Protein 2RBG (pdb70)

Secondary structure (DSSP, 8-state):
--SEEEEEE--GGGHHHHHHHHHHHHHHHT-SEEEEEEE-SS-HHHHHHHTHHHHHHTTTSEEEEEEE-GGGHHHHHHHHTT----EEEEEE-GGGS---HHHHTS-HHHHTTEEEEESTT--/--SEEEEEE--GGGHHHHHHHHHHHHHHHT-SEEEEEEE-SS-HHHHHHHTHHHHHTTTTSEEEEEEE-GGGHHHHHHHGGG----EEEEEE-GGGS---HHHHTS-HHHHHTEEEEESTT--

Nearest PDB structures (foldseek):
  2rbg-assembly1_A  TM=1.008E+00  e=1.558E-24  Sulfurisphaera tokodaii
  5ahw-assembly2_D  TM=5.719E-01  e=1.632E-03  Mycolicibacterium smegmatis MC2 155
  6wbt-assembly1_C  TM=5.418E-01  e=1.459E-01  metagenomes
  3fst-assembly1_A  TM=4.344E-01  e=5.572E-02  Escherichia coli K-12
  8k5u-assembly2_B  TM=5.106E-01  e=1.284E-01  Ramlibacter sp.

Sequence (246 aa):
YKNILTLISVNNDNFENYFRKIFLDVRSSGSKKTTINVFTEIQYQELVTLIREALLENIDIGYELFLWKKNEVDIFLKNLEKSEVDGLLVYCDDENKVFSKIVDNLPTAIKRNLIKDFCRKLSYKNILTLISVNNDNFENYFRKIFLDVRSSGSKKTTINVFTEIQYQELVTLIREALLENIDIGYELFLWKKNEVDIFLKNLEKSEVDGLLVYCDDENKVFSKIVDNLPTAIKRNLIKDFCRKLS

Solvent-accessible surface area: 13314 Å² total

B-factor: mean 16.89, std 10.14, range [3.62, 68.77]

Organism: Sulfurisphaera tokodaii (strain DSM 16993 / JCM 10545 / NBRC 100140 / 7) (NCBI:txid273063)

Radius of gyration: 20.48 Å; Cα contacts (8 Å, |Δi|>4): 392; chains: 2; bounding box: 45×46×54 Å

Structure (mmCIF, N/CA/C/O backbone):
data_2RBG
#
_entry.id   2RBG
#
_cell.length_a   39.444
_cell.length_b   65.184
_cell.length_c   49.604
_cell.angle_alpha   90.00
_cell.angle_beta   98.19
_cell.angle_gamma   90.00
#
_symmetry.space_group_name_H-M   'P 1 21 1'
#
loop_
_entity.id
_entity.type
_entity.pdbx_description
1 polymer 'Putative uncharacterized protein ST0493'
2 non-polymer 'SULFATE ION'
3 water water
#
loop_
_atom_site.group_PDB
_atom_site.id
_atom_site.type_symbol
_atom_site.label_atom_id
_atom_site.label_alt_id
_atom_site.label_comp_id
_atom_site.label_asym_id
_atom_site.label_entity_id
_atom_site.label_seq_id
_atom_site.pdbx_PDB_ins_code
_atom_site.Cartn_x
_atom_site.Cartn_y
_atom_site.Cartn_z
_atom_site.occupancy
_atom_site.B_iso_or_equiv
_atom_site.auth_seq_id
_atom_site.auth_comp_id
_atom_site.auth_asym_id
_atom_site.auth_atom_id
_atom_site.pdbx_PDB_model_num
ATOM 1 N N . TYR A 1 3 ? 33.471 9.062 24.101 1.00 24.34 3 TYR A N 1
ATOM 2 C CA . TYR A 1 3 ? 32.068 8.798 23.671 1.00 22.76 3 TYR A CA 1
ATOM 3 C C . TYR A 1 3 ? 31.421 10.059 23.108 1.00 22.12 3 TYR A C 1
ATOM 4 O O . TYR A 1 3 ? 31.551 11.144 23.678 1.00 23.86 3 TYR A O 1
ATOM 13 N N . LYS A 1 4 ? 30.720 9.903 21.989 1.00 18.90 4 LYS A N 1
ATOM 14 C CA . LYS A 1 4 ? 30.060 11.019 21.317 1.00 18.65 4 LYS A CA 1
ATOM 15 C C . LYS A 1 4 ? 28.537 10.918 21.313 1.00 15.20 4 LYS A C 1
ATOM 16 O O . LYS A 1 4 ? 27.850 11.932 21.232 1.00 13.13 4 LYS A O 1
ATOM 22 N N . ASN A 1 5 ? 28.009 9.699 21.374 1.00 13.77 5 ASN A N 1
ATOM 23 C CA . ASN A 1 5 ? 26.560 9.508 21.373 1.00 13.94 5 ASN A CA 1
ATOM 24 C C . ASN A 1 5 ? 26.217 8.213 22.092 1.00 14.07 5 ASN A C 1
ATOM 25 O O . ASN A 1 5 ? 26.368 7.121 21.548 1.00 13.93 5 ASN A O 1
ATOM 30 N N . ILE A 1 6 ? 25.749 8.359 23.324 1.00 12.56 6 ILE A N 1
ATOM 31 C CA . ILE A 1 6 ? 25.398 7.232 24.174 1.00 10.81 6 ILE A CA 1
ATOM 32 C C . ILE A 1 6 ? 24.026 6.636 23.871 1.00 9.05 6 ILE A C 1
ATOM 33 O O . ILE A 1 6 ? 23.032 7.360 23.784 1.00 10.03 6 ILE A O 1
ATOM 38 N N . LEU A 1 7 ? 23.978 5.317 23.695 1.00 7.97 7 LEU A N 1
ATOM 39 C CA . LEU A 1 7 ? 22.708 4.638 23.468 1.00 7.84 7 LEU A CA 1
ATOM 40 C C . LEU A 1 7 ? 22.167 4.341 24.862 1.00 6.49 7 LEU A C 1
ATOM 41 O O . LEU A 1 7 ? 22.786 3.598 25.623 1.00 7.93 7 LEU A O 1
ATOM 46 N N . THR A 1 8 ? 21.029 4.936 25.201 1.00 5.70 8 THR A N 1
ATOM 47 C CA . THR A 1 8 ? 20.419 4.719 26.508 1.00 6.42 8 THR A CA 1
ATOM 48 C C . THR A 1 8 ? 19.137 3.917 26.352 1.00 6.87 8 THR A C 1
ATOM 49 O O . THR A 1 8 ? 18.243 4.298 25.595 1.00 7.76 8 THR A O 1
ATOM 53 N N . LEU A 1 9 ? 19.067 2.792 27.057 1.00 7.67 9 LEU A N 1
ATOM 54 C CA . LEU A 1 9 ? 17.898 1.930 27.012 1.00 8.24 9 LEU A CA 1
ATOM 55 C C . LEU A 1 9 ? 17.289 1.878 28.404 1.00 8.48 9 LEU A C 1
ATOM 56 O O . LEU A 1 9 ? 18.000 1.681 29.391 1.00 7.88 9 LEU A O 1
ATOM 61 N N . ILE A 1 10 ? 15.976 2.056 28.484 1.00 7.53 10 ILE A N 1
ATOM 62 C CA . ILE A 1 10 ? 15.301 2.010 29.771 1.00 7.34 10 ILE A CA 1
ATOM 63 C C . ILE A 1 10 ? 13.911 1.408 29.690 1.00 8.82 10 ILE A C 1
ATOM 64 O O . ILE A 1 10 ? 13.146 1.683 28.767 1.00 10.17 10 ILE A O 1
ATOM 69 N N . SER A 1 11 ? 13.605 0.560 30.664 1.00 8.33 11 SER A N 1
ATOM 70 C CA . SER A 1 11 ? 12.297 -0.060 30.761 1.00 10.47 11 SER A CA 1
ATOM 71 C C . SER A 1 11 ? 11.962 -0.145 32.245 1.00 9.11 11 SER A C 1
ATOM 72 O O . SER A 1 11 ? 12.520 -0.964 32.972 1.00 11.58 11 SER A O 1
ATOM 75 N N . VAL A 1 12 ? 11.067 0.730 32.687 1.00 11.21 12 VAL A N 1
ATOM 76 C CA . VAL A 1 12 ? 10.643 0.770 34.081 1.00 11.41 12 VAL A CA 1
ATOM 77 C C . VAL A 1 12 ? 9.161 1.098 34.156 1.00 15.63 12 VAL A C 1
ATOM 78 O O . VAL A 1 12 ? 8.563 1.528 33.170 1.00 16.75 12 VAL A O 1
ATOM 82 N N . ASN A 1 13 ? 8.575 0.887 35.330 1.00 17.25 13 ASN A N 1
ATOM 83 C CA . ASN A 1 13 ? 7.170 1.200 35.547 1.00 20.47 13 ASN A CA 1
ATOM 84 C C . ASN A 1 13 ? 7.075 2.724 35.563 1.00 19.38 13 ASN A C 1
ATOM 85 O O . ASN A 1 13 ? 8.061 3.404 35.845 1.00 18.17 13 ASN A O 1
ATOM 90 N N . ASN A 1 14 ? 5.896 3.259 35.266 1.00 18.03 14 ASN A N 1
ATOM 91 C CA . ASN A 1 14 ? 5.707 4.707 35.224 1.00 19.51 14 ASN A CA 1
ATOM 92 C C . ASN A 1 14 ? 6.148 5.468 36.472 1.00 20.09 14 ASN A C 1
ATOM 93 O O . ASN A 1 14 ? 6.659 6.582 36.372 1.00 20.91 14 ASN A O 1
ATOM 98 N N . ASP A 1 15 ? 5.954 4.876 37.645 1.00 20.00 15 ASP A N 1
ATOM 99 C CA . ASP A 1 15 ? 6.319 5.543 38.890 1.00 23.11 15 ASP A CA 1
ATOM 100 C C . ASP A 1 15 ? 7.828 5.697 39.071 1.00 20.27 15 ASP A C 1
ATOM 101 O O . ASP A 1 15 ? 8.275 6.420 39.958 1.00 21.58 15 ASP A O 1
ATOM 106 N N . ASN A 1 16 ? 8.607 5.025 38.228 1.00 17.28 16 ASN A N 1
ATOM 107 C CA . ASN A 1 16 ? 10.063 5.089 38.322 1.00 16.22 16 ASN A CA 1
ATOM 108 C C . ASN A 1 16 ? 10.757 6.035 37.343 1.00 17.13 16 ASN A C 1
ATOM 109 O O . ASN A 1 16 ? 11.960 6.258 37.458 1.00 15.71 16 ASN A O 1
ATOM 114 N N . PHE A 1 17 ? 10.020 6.598 36.392 1.00 14.63 17 PHE A N 1
ATOM 115 C CA . PHE A 1 17 ? 10.641 7.486 35.409 1.00 14.77 17 PHE A CA 1
ATOM 116 C C . PHE A 1 17 ? 11.409 8.670 35.984 1.00 14.87 17 PHE A C 1
ATOM 117 O O . PHE A 1 17 ? 12.552 8.913 35.604 1.00 9.25 17 PHE A O 1
ATOM 125 N N . GLU A 1 18 ? 10.792 9.411 36.897 1.00 16.23 18 GLU A N 1
ATOM 126 C CA . GLU A 1 18 ? 11.464 10.565 37.475 1.00 16.73 18 GLU A CA 1
ATOM 127 C C . GLU A 1 18 ? 12.805 10.207 38.106 1.00 16.00 18 GLU A C 1
ATOM 128 O O . GLU A 1 18 ? 13.818 10.842 37.814 1.00 16.65 18 GLU A O 1
ATOM 134 N N . ASN A 1 19 ? 12.816 9.184 38.954 1.00 16.87 19 ASN A N 1
ATOM 135 C CA . ASN A 1 19 ? 14.049 8.770 39.618 1.00 15.97 19 ASN A CA 1
ATOM 136 C C . ASN A 1 19 ? 15.094 8.227 38.649 1.00 15.31 19 ASN A C 1
ATOM 137 O O . ASN A 1 19 ? 16.278 8.557 38.756 1.00 13.61 19 ASN A O 1
ATOM 142 N N . TYR A 1 20 ? 14.667 7.395 37.705 1.00 9.62 20 TYR A N 1
ATOM 143 C CA . TYR A 1 20 ? 15.612 6.830 36.750 1.00 8.42 20 TYR A CA 1
ATOM 144 C C . TYR A 1 20 ? 16.193 7.835 35.765 1.00 10.15 20 TYR A C 1
ATOM 145 O O . TYR A 1 20 ? 17.354 7.718 35.390 1.00 8.97 20 TYR A O 1
ATOM 154 N N . PHE A 1 21 ? 15.407 8.817 35.331 1.00 10.83 21 PHE A N 1
ATOM 155 C CA . PHE A 1 21 ? 15.961 9.786 34.396 1.00 10.37 21 PHE A CA 1
ATOM 156 C C . PHE A 1 21 ? 17.015 10.652 35.066 1.00 9.86 21 PHE A C 1
ATOM 157 O O . PHE A 1 21 ? 17.893 11.207 34.403 1.00 10.68 21 PHE A O 1
ATOM 165 N N . ARG A 1 22 ? 16.937 10.756 36.386 1.00 10.63 22 ARG A N 1
ATOM 166 C CA . ARG A 1 22 ? 17.930 11.519 37.121 1.00 12.46 22 ARG A CA 1
ATOM 167 C C . ARG A 1 22 ? 19.243 10.741 36.990 1.00 12.16 22 ARG A C 1
ATOM 168 O O . ARG A 1 22 ? 20.314 11.326 36.831 1.00 12.50 22 ARG A O 1
ATOM 176 N N . LYS A 1 23 ? 19.150 9.414 37.040 1.00 9.11 23 LYS A N 1
ATOM 177 C CA . LYS A 1 23 ? 20.330 8.562 36.910 1.00 8.13 23 LYS A CA 1
ATOM 178 C C . LYS A 1 23 ? 20.899 8.647 35.497 1.00 8.65 23 LYS A C 1
ATOM 179 O O . LYS A 1 23 ? 22.109 8.744 35.305 1.00 11.79 23 LYS A O 1
ATOM 185 N N . ILE A 1 24 ? 20.015 8.600 34.505 1.00 7.43 24 ILE A N 1
ATOM 186 C CA . ILE A 1 24 ? 20.443 8.660 33.116 1.00 6.12 24 ILE A CA 1
ATOM 187 C C . ILE A 1 24 ? 21.374 9.834 32.842 1.00 8.47 24 ILE A C 1
ATOM 188 O O . ILE A 1 24 ? 22.446 9.661 32.271 1.00 9.39 24 ILE A O 1
ATOM 193 N N . PHE A 1 25 ? 20.976 11.031 33.254 1.00 8.27 25 PHE A N 1
ATOM 194 C CA . PHE A 1 25 ? 21.814 12.192 32.991 1.00 10.11 25 PHE A CA 1
ATOM 195 C C . PHE A 1 25 ? 23.098 12.230 33.813 1.00 8.55 25 PHE A C 1
ATOM 196 O O . PHE A 1 25 ? 24.106 12.772 33.361 1.00 9.67 25 PHE A O 1
ATOM 204 N N . LEU A 1 26 ? 23.077 11.647 35.008 1.00 8.53 26 LEU A N 1
ATOM 205 C CA . LEU A 1 26 ? 24.284 11.592 35.825 1.00 10.27 26 LEU A CA 1
ATOM 206 C C . LEU A 1 26 ? 25.305 10.752 35.054 1.00 7.43 26 LEU A C 1
ATOM 207 O O . LEU A 1 26 ? 26.474 11.116 34.935 1.00 8.43 26 LEU A O 1
ATOM 212 N N . ASP A 1 27 ? 24.847 9.626 34.519 1.00 8.78 27 ASP A N 1
ATOM 213 C CA . ASP A 1 27 ? 25.724 8.732 33.779 1.00 6.87 27 ASP A CA 1
ATOM 214 C C . ASP A 1 27 ? 26.167 9.306 32.439 1.00 7.47 27 ASP A C 1
ATOM 215 O O . ASP A 1 27 ? 27.331 9.171 32.059 1.00 8.28 27 ASP A O 1
ATOM 220 N N . VAL A 1 28 ? 25.251 9.952 31.723 1.00 6.57 28 VAL A N 1
ATOM 221 C CA . VAL A 1 28 ? 25.619 10.536 30.437 1.00 8.12 28 VAL A CA 1
ATOM 222 C C . VAL A 1 28 ? 26.681 11.616 30.644 1.00 10.25 28 VAL A C 1
ATOM 223 O O . VAL A 1 28 ? 27.683 11.663 29.928 1.00 9.64 28 VAL A O 1
ATOM 227 N N . ARG A 1 29 ? 26.475 12.475 31.636 1.00 10.05 29 ARG A N 1
ATOM 228 C CA . ARG A 1 29 ? 27.444 13.536 31.898 1.00 11.15 29 ARG A CA 1
ATOM 229 C C . ARG A 1 29 ? 28.827 12.967 32.214 1.00 11.79 29 ARG A C 1
ATOM 230 O O . ARG A 1 29 ? 29.835 13.455 31.704 1.00 12.01 29 ARG A O 1
ATOM 238 N N . SER A 1 30 ? 28.875 11.926 33.040 1.00 10.27 30 SER A N 1
ATOM 239 C CA . SER A 1 30 ? 30.149 11.310 33.406 1.00 10.98 30 SER A CA 1
ATOM 240 C C . SER A 1 30 ? 30.842 10.609 32.239 1.00 13.07 30 SER A C 1
ATOM 241 O O . SER A 1 30 ? 32.064 10.454 32.245 1.00 12.79 30 SER A O 1
ATOM 244 N N . SER A 1 31 ? 30.067 10.189 31.243 1.00 12.07 31 SER A N 1
ATOM 245 C CA . SER A 1 31 ? 30.625 9.488 30.087 1.00 12.63 31 SER A CA 1
ATOM 246 C C . SER A 1 31 ? 31.478 10.385 29.197 1.00 14.41 31 SER A C 1
ATOM 247 O O . SER A 1 31 ? 32.286 9.894 28.411 1.00 16.95 31 SER A O 1
ATOM 250 N N . GLY A 1 32 ? 31.289 11.694 29.312 1.00 16.32 32 GLY A N 1
ATOM 251 C CA . GLY A 1 32 ? 32.051 12.623 28.496 1.00 17.33 32 GLY A CA 1
ATOM 252 C C . GLY A 1 32 ? 31.281 13.013 27.251 1.00 17.70 32 GLY A C 1
ATOM 253 O O . GLY A 1 32 ? 31.649 13.951 26.540 1.00 16.74 32 GLY A O 1
ATOM 254 N N . SER A 1 33 ? 30.205 12.284 26.981 1.00 14.11 33 SER A N 1
ATOM 255 C CA . SER A 1 33 ? 29.375 12.562 25.818 1.00 12.55 33 SER A CA 1
ATOM 256 C C . SER A 1 33 ? 28.436 13.717 26.128 1.00 16.51 33 SER A C 1
ATOM 257 O O . SER A 1 33 ? 28.044 13.919 27.281 1.00 17.01 33 SER A O 1
ATOM 260 N N . LYS A 1 34 ? 28.081 14.476 25.099 1.00 15.42 34 LYS A N 1
ATOM 261 C CA . LYS A 1 34 ? 27.176 15.601 25.267 1.00 17.53 34 LYS A CA 1
ATOM 262 C C . LYS A 1 34 ? 25.871 15.259 24.559 1.00 17.01 34 LYS A C 1
ATOM 263 O O . LYS A 1 34 ? 24.970 16.090 24.465 1.00 17.51 34 LYS A O 1
ATOM 269 N N . LYS A 1 35 ? 25.781 14.020 24.078 1.00 16.37 35 LYS A N 1
ATOM 270 C CA . LYS A 1 35 ? 24.604 13.544 23.358 1.00 13.55 35 LYS A CA 1
ATOM 271 C C . LYS A 1 35 ? 24.222 12.119 23.748 1.00 10.82 35 LYS A C 1
ATOM 272 O O . LYS A 1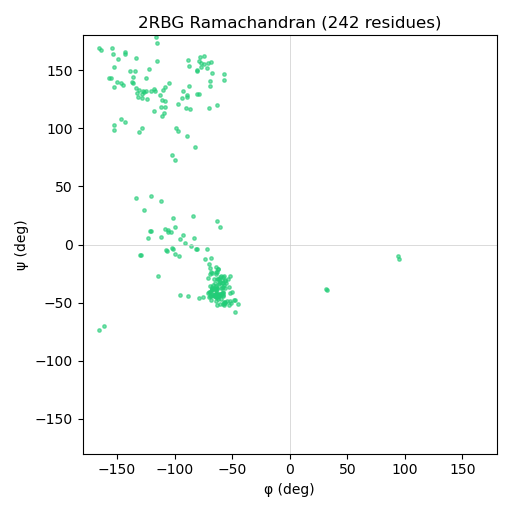 35 ? 25.074 11.303 24.092 1.00 12.00 35 LYS A O 1
ATOM 278 N N . THR A 1 36 ? 22.932 11.825 23.676 1.00 11.15 36 THR A N 1
ATOM 279 C CA . THR A 1 36 ? 22.449 10.487 23.972 1.00 9.64 36 THR A CA 1
ATOM 280 C C . THR A 1 36 ? 21.129 10.278 23.253 1.00 8.90 36 THR A C 1
ATOM 281 O O . THR A 1 36 ? 20.336 11.211 23.103 1.00 11.37 36 THR A O 1
ATOM 285 N N . THR A 1 37 ? 20.918 9.064 22.766 1.00 8.09 37 THR A N 1
ATOM 286 C CA . THR A 1 37 ? 19.669 8.733 22.098 1.00 8.90 37 THR A CA 1
ATOM 287 C C . THR A 1 37 ? 18.999 7.773 23.072 1.00 9.34 37 THR A C 1
ATOM 288 O O . THR A 1 37 ? 19.467 6.652 23.292 1.00 10.35 37 THR A O 1
ATOM 292 N N . ILE A 1 38 ? 17.924 8.254 23.685 1.00 8.42 38 ILE A N 1
ATOM 293 C CA . ILE A 1 38 ? 17.186 7.508 24.697 1.00 9.46 38 ILE A CA 1
ATOM 294 C C . ILE A 1 38 ? 16.015 6.715 24.137 1.00 10.38 38 ILE A C 1
ATOM 295 O O . ILE A 1 38 ? 15.143 7.264 23.462 1.00 11.66 38 ILE A O 1
ATOM 300 N N . ASN A 1 39 ? 15.999 5.422 24.441 1.00 6.80 39 ASN A N 1
ATOM 301 C CA . ASN A 1 39 ? 14.946 4.527 23.976 1.00 8.56 39 ASN A CA 1
ATOM 302 C C . ASN A 1 39 ? 14.206 3.962 25.172 1.00 8.17 39 ASN A C 1
ATOM 303 O O . ASN A 1 39 ? 14.772 3.221 25.977 1.00 12.28 39 ASN A O 1
ATOM 308 N N . VAL A 1 40 ? 12.932 4.318 25.272 1.00 9.81 40 VAL A N 1
ATOM 309 C CA . VAL A 1 40 ? 12.091 3.905 26.380 1.00 10.60 40 VAL A CA 1
ATOM 310 C C . VAL A 1 40 ? 11.061 2.874 25.947 1.00 11.33 40 VAL A C 1
ATOM 311 O O . VAL A 1 40 ? 10.274 3.117 25.035 1.00 13.32 40 VAL A O 1
ATOM 315 N N . PHE A 1 41 ? 11.073 1.724 26.609 1.00 10.47 41 PHE A N 1
ATOM 316 C CA . PHE A 1 41 ? 10.134 0.655 26.303 1.00 10.56 41 PHE A CA 1
ATOM 317 C C . PHE A 1 41 ? 9.024 0.767 27.336 1.00 14.51 41 PHE A C 1
ATOM 318 O O . PHE A 1 41 ? 9.169 0.343 28.482 1.00 12.82 41 PHE A O 1
ATOM 326 N N . THR A 1 42 ? 7.918 1.371 26.909 1.00 15.02 42 THR A N 1
ATOM 327 C CA . THR A 1 42 ? 6.788 1.623 27.790 1.00 14.54 42 THR A CA 1
ATOM 328 C C . THR A 1 42 ? 5.495 1.721 26.988 1.00 15.87 42 THR A C 1
ATOM 329 O O . THR A 1 42 ? 5.521 1.803 25.764 1.00 14.97 42 THR A O 1
ATOM 333 N N . GLU A 1 43 ? 4.366 1.718 27.689 1.00 18.33 43 GLU A N 1
ATOM 334 C CA . GLU A 1 43 ? 3.063 1.834 27.041 1.00 22.06 43 GLU A CA 1
ATOM 335 C C . GLU A 1 43 ? 2.551 3.265 27.188 1.00 23.02 43 GLU A C 1
ATOM 336 O O . GLU A 1 43 ? 1.500 3.621 26.656 1.00 22.29 43 GLU A O 1
ATOM 342 N N . ILE A 1 44 ? 3.311 4.083 27.910 1.00 23.91 44 ILE A N 1
ATOM 343 C CA . ILE A 1 44 ? 2.948 5.476 28.149 1.00 26.52 44 ILE A CA 1
ATOM 344 C C . ILE A 1 44 ? 3.168 6.328 26.894 1.00 27.74 44 ILE A C 1
ATOM 345 O O . ILE A 1 44 ? 3.974 5.976 26.033 1.00 24.73 44 ILE A O 1
ATOM 350 N N . GLN A 1 45 ? 2.447 7.444 26.787 1.00 29.19 45 GLN A N 1
ATOM 351 C CA . GLN A 1 45 ? 2.580 8.334 25.633 1.00 30.61 45 GLN A CA 1
ATOM 352 C C . GLN A 1 45 ? 3.693 9.358 25.823 1.00 28.49 45 GLN A C 1
ATOM 353 O O . GLN A 1 45 ? 4.030 9.722 26.950 1.00 29.37 45 GLN A O 1
ATOM 359 N N . TYR A 1 46 ? 4.248 9.823 24.708 1.00 24.28 46 TYR A N 1
ATOM 360 C CA . TYR A 1 46 ? 5.337 10.793 24.713 1.00 24.71 46 TYR A CA 1
ATOM 361 C C . TYR A 1 46 ? 5.090 11.982 25.639 1.00 25.54 46 TYR A C 1
ATOM 362 O O . TYR A 1 46 ? 5.881 12.250 26.541 1.00 22.81 46 TYR A O 1
ATOM 371 N N . GLN A 1 47 ? 3.994 12.697 25.406 1.00 24.63 47 GLN A N 1
ATOM 372 C CA . GLN A 1 47 ? 3.667 13.870 26.208 1.00 25.17 47 GLN A CA 1
ATOM 373 C C . GLN A 1 47 ? 3.568 13.610 27.706 1.00 23.21 47 GLN A C 1
ATOM 374 O O . GLN A 1 47 ? 3.976 14.450 28.507 1.00 24.07 47 GLN A O 1
ATOM 380 N N . GLU A 1 48 ? 3.025 12.459 28.091 1.00 23.97 48 GLU A N 1
ATOM 381 C CA . GLU A 1 48 ? 2.911 12.138 29.507 1.00 22.97 48 GLU A CA 1
ATOM 382 C C . GLU A 1 48 ? 4.296 11.901 30.099 1.00 22.51 48 GLU A C 1
ATOM 383 O O . GLU A 1 48 ? 4.583 12.325 31.217 1.00 17.54 48 GLU A O 1
ATOM 389 N N . LEU A 1 49 ? 5.157 11.228 29.342 1.00 18.62 49 LEU A N 1
ATOM 390 C CA . LEU A 1 49 ? 6.510 10.961 29.811 1.00 18.78 49 LEU A CA 1
ATOM 391 C C . LEU A 1 49 ? 7.267 12.268 30.002 1.00 17.00 49 LEU A C 1
ATOM 392 O O . LEU A 1 49 ? 7.848 12.511 31.058 1.00 16.05 49 LEU A O 1
ATOM 397 N N . VAL A 1 50 ? 7.262 13.102 28.967 1.00 16.87 50 VAL A N 1
ATOM 398 C CA . VAL A 1 50 ? 7.953 14.385 29.010 1.00 15.59 50 VAL A CA 1
ATOM 399 C C . VAL A 1 50 ? 7.490 15.214 30.201 1.00 17.36 50 VAL A C 1
ATOM 400 O O . VAL A 1 50 ? 8.260 15.984 30.771 1.00 15.94 50 VAL A O 1
ATOM 404 N N . THR A 1 51 ? 6.222 15.061 30.568 1.00 16.58 51 THR A N 1
ATOM 405 C CA . THR A 1 51 ? 5.677 15.789 31.705 1.00 13.61 51 THR A CA 1
ATOM 406 C C . THR A 1 51 ? 6.308 15.251 32.989 1.00 13.20 51 THR A C 1
ATOM 407 O O . THR A 1 51 ? 6.723 16.020 33.856 1.00 14.98 51 THR A O 1
ATOM 411 N N . LEU A 1 52 ? 6.396 13.929 33.099 1.00 13.91 52 LEU A N 1
ATOM 412 C CA . LEU A 1 52 ? 6.985 13.303 34.279 1.00 13.78 52 LEU A CA 1
ATOM 413 C C . LEU A 1 52 ? 8.467 13.623 34.464 1.00 16.52 52 LEU A C 1
ATOM 414 O O . LEU A 1 52 ? 8.925 13.837 35.587 1.00 20.03 52 LEU A O 1
ATOM 419 N N . ILE A 1 53 ? 9.220 13.657 33.371 1.00 13.70 53 ILE A N 1
ATOM 420 C CA . ILE A 1 53 ? 10.653 13.921 33.466 1.00 15.34 53 ILE A CA 1
ATOM 421 C C . ILE A 1 53 ? 11.051 15.357 33.146 1.00 16.08 53 ILE A C 1
ATOM 422 O O . ILE A 1 53 ? 12.228 15.643 32.926 1.00 12.68 53 ILE A O 1
ATOM 427 N N . ARG A 1 54 ? 10.075 16.259 33.133 1.00 14.93 54 ARG A N 1
ATOM 428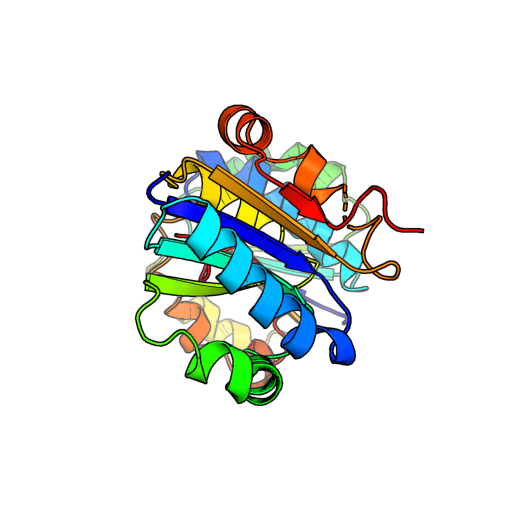 C CA . ARG A 1 54 ? 10.339 17.663 32.831 1.00 17.46 54 ARG A CA 1
ATOM 429 C C . ARG A 1 54 ? 11.521 18.227 33.615 1.00 15.05 54 ARG A C 1
ATOM 430 O O . ARG A 1 54 ? 12.396 18.875 33.043 1.00 13.17 54 ARG A O 1
ATOM 438 N N . GLU A 1 55 ? 11.542 17.982 34.922 1.00 14.40 55 GLU A N 1
ATOM 439 C CA . GLU A 1 55 ? 12.616 18.484 35.777 1.00 18.96 55 GLU A CA 1
ATOM 440 C C . GLU A 1 55 ? 13.983 17.950 35.365 1.00 15.03 55 GLU A C 1
ATOM 441 O O . GLU A 1 55 ? 14.967 18.691 35.337 1.00 13.65 55 GLU A O 1
ATOM 447 N N . ALA A 1 56 ? 14.046 16.664 35.041 1.00 15.12 56 ALA A N 1
ATOM 448 C CA . ALA A 1 56 ? 15.308 16.061 34.628 1.00 13.23 56 ALA A CA 1
ATOM 449 C C . ALA A 1 56 ? 15.794 16.704 33.334 1.00 12.47 56 ALA A C 1
ATOM 450 O O . ALA A 1 56 ? 16.980 16.980 33.175 1.00 12.54 56 ALA A O 1
ATOM 452 N N . LEU A 1 57 ? 14.873 16.938 32.404 1.00 8.74 57 LEU A N 1
ATOM 453 C CA . LEU A 1 57 ? 15.230 17.554 31.136 1.00 7.77 57 LEU A CA 1
ATOM 454 C C . LEU A 1 57 ? 15.739 18.981 31.332 1.00 8.61 57 LEU A C 1
ATOM 455 O O . LEU A 1 57 ? 16.717 19.390 30.700 1.00 9.52 57 LEU A O 1
ATOM 460 N N . LEU A 1 58 ? 15.081 19.731 32.211 1.00 9.14 58 LEU A N 1
ATOM 461 C CA . LEU A 1 58 ? 15.472 21.111 32.480 1.00 10.13 58 LEU A CA 1
ATOM 462 C C . LEU A 1 58 ? 16.850 21.191 33.132 1.00 9.44 58 LEU A C 1
ATOM 463 O O . LEU A 1 58 ? 17.678 22.021 32.756 1.00 9.82 58 LEU A O 1
ATOM 468 N N . GLU A 1 59 ? 17.090 20.322 34.107 1.00 8.78 59 GLU A N 1
ATOM 469 C CA . GLU A 1 59 ? 18.364 20.302 34.818 1.00 11.12 59 GLU A CA 1
ATOM 470 C C . GLU A 1 59 ? 19.538 19.936 33.920 1.00 11.69 59 GLU A C 1
ATOM 471 O O . GLU A 1 59 ? 20.687 20.279 34.210 1.00 12.28 59 GLU A O 1
ATOM 477 N N . ASN A 1 60 ? 19.249 19.245 32.826 1.00 9.78 60 ASN A N 1
ATOM 478 C CA . ASN A 1 60 ? 20.295 18.811 31.914 1.00 10.61 60 ASN A CA 1
ATOM 479 C C . ASN A 1 60 ? 20.108 19.363 30.509 1.00 12.44 60 ASN A 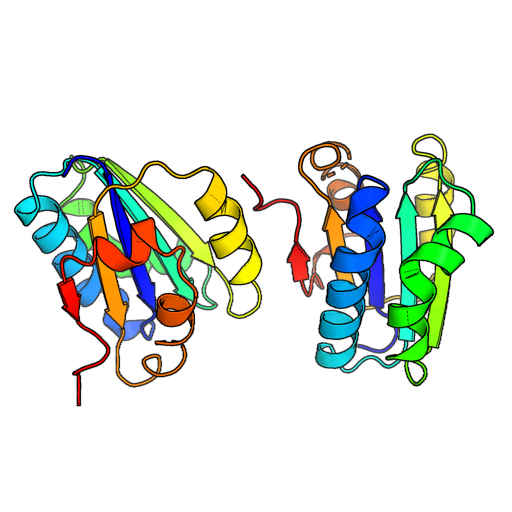C 1
ATOM 480 O O . ASN A 1 60 ? 20.324 18.670 29.515 1.00 10.50 60 ASN A O 1
ATOM 485 N N . ILE A 1 61 ? 19.726 20.634 30.453 1.00 14.87 61 ILE A N 1
ATOM 486 C CA . ILE A 1 61 ? 19.486 21.340 29.203 1.00 14.76 61 ILE A CA 1
ATOM 487 C C . ILE A 1 61 ? 20.688 21.322 28.253 1.00 15.03 61 ILE A C 1
ATOM 488 O O . ILE A 1 61 ? 20.517 21.351 27.035 1.00 13.45 61 ILE A O 1
ATOM 493 N N . ASP A 1 62 ? 21.900 21.274 28.803 1.00 13.67 62 ASP A N 1
ATOM 494 C CA . ASP A 1 62 ? 23.103 21.264 27.972 1.00 14.54 62 ASP A CA 1
ATOM 495 C C . ASP A 1 62 ? 23.280 19.967 27.191 1.00 14.65 62 ASP A C 1
ATOM 496 O O . ASP A 1 62 ? 23.929 19.953 26.146 1.00 18.15 62 ASP A O 1
ATOM 501 N N . ILE A 1 63 ? 22.711 18.880 27.699 1.00 12.30 63 ILE A N 1
ATOM 502 C CA . ILE A 1 63 ? 22.830 17.585 27.038 1.00 12.18 63 ILE A CA 1
ATOM 503 C C . ILE A 1 63 ? 21.861 17.474 25.867 1.00 14.22 63 ILE A C 1
ATOM 504 O O . ILE A 1 63 ? 20.675 17.746 26.010 1.00 18.15 63 ILE A O 1
ATOM 509 N N . GLY A 1 64 ? 22.375 17.081 24.708 1.00 14.14 64 GLY A N 1
ATOM 510 C CA . GLY A 1 64 ? 21.516 16.922 23.552 1.00 16.94 64 GLY A CA 1
ATOM 511 C C . GLY A 1 64 ? 20.961 15.515 23.593 1.00 18.30 64 GLY A C 1
ATOM 512 O O . GLY A 1 64 ? 21.693 14.568 23.869 1.00 20.02 64 GLY A O 1
ATOM 513 N N . TYR A 1 65 ? 19.673 15.357 23.331 1.00 18.65 65 TYR A N 1
ATOM 514 C CA . TYR A 1 65 ? 19.100 14.024 23.372 1.00 18.31 65 TYR A CA 1
ATOM 515 C C . TYR A 1 65 ? 17.954 13.851 22.395 1.00 20.44 65 TYR A C 1
ATOM 516 O O . TYR A 1 65 ? 17.351 14.821 21.934 1.00 19.03 65 TYR A O 1
ATOM 525 N N . GLU A 1 66 ? 17.679 12.593 22.080 1.00 19.35 66 GLU A N 1
ATOM 526 C CA . GLU A 1 66 ? 16.576 12.221 21.212 1.00 18.13 66 GLU A CA 1
ATOM 527 C C . GLU A 1 66 ? 15.814 11.238 22.081 1.00 17.07 66 GLU A C 1
ATOM 528 O O . GLU A 1 66 ? 16.422 10.477 22.836 1.00 13.89 66 GLU A O 1
ATOM 534 N N . LEU A 1 67 ? 14.491 11.264 21.992 1.00 15.56 67 LEU A N 1
ATOM 535 C CA . LEU A 1 67 ? 13.666 10.376 22.794 1.00 14.40 67 LEU A CA 1
ATOM 536 C C . LEU A 1 67 ? 12.745 9.543 21.909 1.00 14.70 67 LEU A C 1
ATOM 537 O O . LEU A 1 67 ? 11.996 10.080 21.093 1.00 15.80 67 LEU A O 1
ATOM 542 N N . PHE A 1 68 ? 12.818 8.227 22.076 1.00 11.13 68 PHE A N 1
ATOM 543 C CA . PHE A 1 68 ? 11.996 7.298 21.314 1.00 12.93 68 PHE A CA 1
ATOM 544 C C . PHE A 1 68 ? 11.285 6.355 22.272 1.00 12.63 68 PHE A C 1
ATOM 545 O O . PHE A 1 68 ? 11.911 5.759 23.149 1.00 12.01 68 PHE A O 1
ATOM 553 N N . LEU A 1 69 ? 9.974 6.232 22.112 1.00 12.84 69 LEU A N 1
ATOM 554 C CA . LEU A 1 69 ? 9.198 5.334 22.955 1.00 13.24 69 LEU A CA 1
ATOM 555 C C . LEU A 1 69 ? 8.765 4.137 22.123 1.00 14.32 69 LEU A C 1
ATOM 556 O O . LEU A 1 69 ? 8.332 4.289 20.978 1.00 13.65 69 LEU A O 1
ATOM 561 N N . TRP A 1 70 ? 8.900 2.949 22.702 1.00 12.36 70 TRP A N 1
ATOM 562 C CA . TRP A 1 70 ? 8.536 1.716 22.025 1.00 13.82 70 TRP A CA 1
ATOM 563 C C . TRP A 1 70 ? 7.665 0.826 22.889 1.00 14.23 70 TRP A C 1
ATOM 564 O O . TRP A 1 70 ? 7.958 0.612 24.063 1.00 14.03 70 TRP A O 1
ATOM 575 N N . LYS A 1 71 ? 6.585 0.311 22.315 1.00 16.48 71 LYS A N 1
ATOM 576 C CA . LYS A 1 71 ? 5.751 -0.615 23.057 1.00 18.93 71 LYS A CA 1
ATOM 577 C C . LYS A 1 71 ? 6.589 -1.886 22.981 1.00 22.72 71 LYS A C 1
ATOM 578 O O . LYS A 1 71 ? 7.369 -2.052 22.045 1.00 20.37 71 LYS A O 1
ATOM 584 N N . LYS A 1 72 ? 6.453 -2.775 23.957 1.00 25.48 72 LYS A N 1
ATOM 585 C CA . LYS A 1 72 ? 7.250 -3.995 23.956 1.00 28.37 72 LYS A CA 1
ATOM 586 C C . LYS A 1 72 ? 7.172 -4.780 22.646 1.00 25.79 72 LYS A C 1
ATOM 587 O O . LYS A 1 72 ? 8.112 -5.485 22.282 1.00 26.09 72 LYS A O 1
ATOM 593 N N . ASN A 1 73 ? 6.063 -4.638 21.929 1.00 22.90 73 ASN A N 1
ATOM 594 C CA . ASN A 1 73 ? 5.882 -5.339 20.663 1.00 22.29 73 ASN A CA 1
ATOM 595 C C . ASN A 1 73 ? 6.590 -4.636 19.501 1.00 18.11 73 ASN A C 1
ATOM 596 O O . ASN A 1 73 ? 6.606 -5.141 18.379 1.00 16.58 73 ASN A O 1
ATOM 601 N N . GLU A 1 74 ? 7.181 -3.476 19.774 1.00 15.76 74 GLU A N 1
ATOM 602 C CA . GLU A 1 74 ? 7.876 -2.716 18.737 1.00 12.60 74 GLU A CA 1
ATOM 603 C C . GLU A 1 74 ? 9.394 -2.799 18.865 1.00 10.48 74 GLU A C 1
ATOM 604 O O . GLU A 1 74 ? 10.123 -2.059 18.200 1.00 9.42 74 GLU A O 1
ATOM 610 N N . VAL A 1 75 ? 9.871 -3.700 19.715 1.00 9.06 75 VAL A N 1
ATOM 611 C CA . VAL A 1 75 ? 11.307 -3.853 19.904 1.00 10.52 75 VAL A CA 1
ATOM 612 C C . VAL A 1 75 ? 12.000 -4.150 18.577 1.00 10.22 75 VAL A C 1
ATOM 613 O O . VAL A 1 75 ? 13.149 -3.753 18.366 1.00 11.77 75 VAL A O 1
ATOM 617 N N . ASP A 1 76 ? 11.312 -4.838 17.672 1.00 9.91 76 ASP A N 1
ATOM 618 C CA . ASP A 1 76 ? 11.929 -5.147 16.387 1.00 12.34 76 ASP A CA 1
ATOM 619 C C . ASP A 1 76 ? 12.226 -3.892 15.563 1.00 9.21 76 ASP A C 1
ATOM 620 O O . ASP A 1 76 ? 13.214 -3.852 14.831 1.00 9.36 76 ASP A O 1
ATOM 625 N N . ILE A 1 77 ? 11.388 -2.865 15.690 1.00 7.60 77 ILE A N 1
ATOM 626 C CA . ILE A 1 77 ? 11.612 -1.620 14.956 1.00 8.71 77 ILE A CA 1
ATOM 627 C C . ILE A 1 77 ? 12.832 -0.927 15.568 1.00 9.62 77 ILE A C 1
ATOM 628 O O . ILE A 1 77 ? 13.683 -0.391 14.857 1.00 8.90 77 ILE A O 1
ATOM 633 N N . PHE A 1 78 ? 12.907 -0.944 16.894 1.00 7.81 78 PHE A N 1
ATOM 634 C CA . PHE A 1 78 ? 14.037 -0.347 17.592 1.00 8.65 78 PHE A CA 1
ATOM 635 C C . PHE A 1 78 ? 15.349 -0.969 17.115 1.00 11.53 78 PHE A C 1
ATOM 636 O O . PHE A 1 78 ? 16.296 -0.264 16.767 1.00 11.69 78 PHE A O 1
ATOM 644 N N . LEU A 1 79 ? 15.400 -2.296 17.108 1.00 10.16 79 LEU A N 1
ATOM 645 C CA . LEU A 1 79 ? 16.603 -3.000 16.689 1.00 9.69 79 LEU A CA 1
ATOM 646 C C . LEU A 1 79 ? 16.961 -2.733 15.231 1.00 10.98 79 LEU A C 1
ATOM 647 O O . LEU A 1 79 ? 18.139 -2.623 14.893 1.00 10.05 79 LEU A O 1
ATOM 652 N N . LYS A 1 80 ? 15.954 -2.620 14.369 1.00 10.41 80 LYS A N 1
ATOM 653 C CA . LYS A 1 80 ? 16.218 -2.349 12.958 1.00 10.15 80 LYS A CA 1
ATOM 654 C C . LYS A 1 80 ? 16.780 -0.939 12.799 1.00 10.76 80 LYS A C 1
ATOM 655 O O . LYS A 1 80 ? 17.782 -0.733 12.114 1.00 10.37 80 LYS A O 1
ATOM 661 N N . ASN A 1 81 ? 16.134 0.032 13.438 1.00 8.82 81 ASN A N 1
ATOM 662 C CA . ASN A 1 81 ? 16.580 1.417 13.367 1.00 9.52 81 ASN A CA 1
ATOM 663 C C . ASN A 1 81 ? 17.985 1.579 13.938 1.00 9.21 81 ASN A C 1
ATOM 664 O O . ASN A 1 81 ? 18.736 2.458 13.516 1.00 8.16 81 ASN A O 1
ATOM 669 N N . LEU A 1 82 ? 18.331 0.736 14.904 1.00 8.29 82 LEU A N 1
ATOM 670 C CA . LEU A 1 82 ? 19.650 0.796 15.531 1.00 9.25 82 LEU A CA 1
ATOM 671 C C . LEU A 1 82 ? 20.761 0.619 14.493 1.00 10.59 82 LEU A C 1
ATOM 672 O O . LEU A 1 82 ? 21.870 1.130 14.661 1.00 9.88 82 LEU A O 1
ATOM 677 N N . GLU A 1 83 ? 20.458 -0.095 13.413 1.00 9.50 83 GLU A N 1
ATOM 678 C CA . GLU A 1 83 ? 21.448 -0.317 12.362 1.00 11.88 83 GLU A CA 1
ATOM 679 C C . GLU A 1 83 ? 21.947 0.992 11.755 1.00 12.86 83 GLU A C 1
ATOM 680 O O . GLU A 1 83 ? 23.071 1.058 11.257 1.00 13.04 83 GLU A O 1
ATOM 686 N N . LYS A 1 84 ? 21.115 2.030 11.799 1.00 11.63 84 LYS A N 1
ATOM 687 C CA . LYS A 1 84 ? 21.477 3.330 11.232 1.00 14.14 84 LYS A CA 1
ATOM 688 C C . LYS A 1 84 ? 21.896 4.374 12.268 1.00 16.24 84 LYS A C 1
ATOM 689 O O . LYS A 1 84 ? 22.274 5.489 11.911 1.00 17.54 84 LYS A O 1
ATOM 695 N N . SER A 1 85 ? 21.823 4.016 13.544 1.00 12.83 85 SER A N 1
ATOM 696 C CA . SER A 1 85 ? 22.165 4.943 14.616 1.00 16.34 85 SER A CA 1
ATOM 697 C C . SER A 1 85 ? 23.641 4.895 14.983 1.00 17.60 85 SER A C 1
ATOM 698 O O . SER A 1 85 ? 24.186 3.830 15.267 1.00 14.60 85 SER A O 1
ATOM 701 N N . GLU A 1 86 ? 24.281 6.058 14.976 1.00 16.65 86 GLU A N 1
ATOM 702 C CA . GLU A 1 86 ? 25.691 6.148 15.318 1.00 20.54 86 GLU A CA 1
ATOM 703 C C . GLU A 1 86 ? 25.847 6.356 16.818 1.00 19.99 86 GLU A C 1
ATOM 704 O O . GLU A 1 86 ? 25.795 7.484 17.308 1.00 23.78 86 GLU A O 1
ATOM 710 N N . VAL A 1 87 ? 26.020 5.254 17.540 1.00 20.16 87 VAL A N 1
ATOM 711 C CA . VAL A 1 87 ? 26.198 5.286 18.989 1.00 18.68 87 VAL A CA 1
ATOM 712 C C . VAL A 1 87 ? 27.523 4.612 19.338 1.00 18.77 87 VAL A C 1
ATOM 713 O O . VAL A 1 87 ? 27.977 3.724 18.616 1.00 17.50 87 VAL A O 1
ATOM 717 N N . ASP A 1 88 ? 28.144 5.031 20.439 1.00 16.11 88 ASP A N 1
ATOM 718 C CA . ASP A 1 88 ? 29.428 4.461 20.846 1.00 16.31 88 ASP A CA 1
ATOM 719 C C . ASP A 1 88 ? 29.521 4.009 22.300 1.00 20.76 88 ASP A C 1
ATOM 720 O O . ASP A 1 88 ? 30.507 3.385 22.698 1.00 25.38 88 ASP A O 1
ATOM 725 N N . GLY A 1 89 ? 28.514 4.344 23.094 1.00 14.98 89 GLY A N 1
ATOM 726 C CA . GLY A 1 89 ? 28.505 3.944 24.492 1.00 11.49 89 GLY A CA 1
ATOM 727 C C . GLY A 1 89 ? 27.131 3.392 24.807 1.00 11.28 89 GLY A C 1
ATOM 728 O O . GLY A 1 89 ? 26.179 3.676 24.081 1.00 11.07 89 GLY A O 1
ATOM 729 N N . LEU A 1 90 ? 27.014 2.623 25.887 1.00 7.86 90 LEU A N 1
ATOM 730 C CA . LEU A 1 90 ? 25.732 2.028 26.248 1.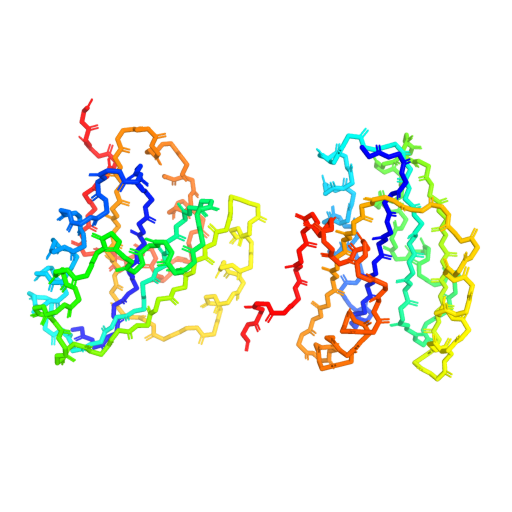00 8.27 90 LEU A CA 1
ATOM 731 C C . LEU A 1 90 ? 25.364 2.179 27.720 1.00 6.84 90 LEU A C 1
ATOM 732 O O . LEU A 1 90 ? 26.191 1.947 28.599 1.00 8.06 90 LEU A O 1
ATOM 737 N N . LEU A 1 91 ? 24.115 2.563 27.969 1.00 6.67 91 LEU A N 1
ATOM 738 C CA . LEU A 1 91 ? 23.578 2.701 29.323 1.00 5.88 91 LEU A CA 1
ATOM 739 C C . LEU A 1 91 ? 22.297 1.877 29.362 1.00 7.65 91 LEU A C 1
ATOM 740 O O . LEU A 1 91 ? 21.460 1.981 28.461 1.00 7.92 91 LEU A O 1
ATOM 745 N N . VAL A 1 92 ? 22.147 1.056 30.397 1.00 7.74 92 VAL A N 1
ATOM 746 C CA . VAL A 1 92 ? 20.973 0.196 30.526 1.00 9.41 92 VAL A CA 1
ATOM 747 C C . VAL A 1 92 ? 20.280 0.360 31.876 1.00 8.85 92 VAL A C 1
ATOM 748 O O . VAL A 1 92 ? 20.929 0.302 32.920 1.00 9.80 92 VAL A O 1
ATOM 752 N N . TYR A 1 93 ? 18.962 0.546 31.846 1.00 8.30 93 TYR A N 1
ATOM 753 C CA . TYR A 1 93 ? 18.179 0.713 33.072 1.00 7.46 93 TYR A CA 1
ATOM 754 C C . TYR A 1 93 ? 16.867 -0.059 33.053 1.00 9.64 93 TYR A C 1
ATOM 755 O O . TYR A 1 93 ? 16.169 -0.096 32.039 1.00 9.58 93 TYR A O 1
ATOM 764 N N . CYS A 1 94 ? 16.525 -0.652 34.191 1.00 9.58 94 CYS A N 1
ATOM 765 C CA . CYS A 1 94 ? 15.270 -1.383 34.321 1.00 11.58 94 CYS A CA 1
ATOM 766 C C . CYS A 1 94 ? 14.964 -1.598 35.795 1.00 11.27 94 CYS A C 1
ATOM 767 O O . CYS A 1 94 ? 15.816 -1.357 36.656 1.00 12.83 94 CYS A O 1
ATOM 770 N N . ASP A 1 95 ? 13.733 -2.008 36.085 1.00 13.29 95 ASP A N 1
ATOM 771 C CA . ASP A 1 95 ? 13.353 -2.344 37.450 1.00 15.28 95 ASP A CA 1
ATOM 772 C C . ASP A 1 95 ? 13.033 -3.840 37.408 1.00 15.81 95 ASP A C 1
ATOM 773 O O . ASP A 1 95 ? 13.032 -4.440 36.335 1.00 14.16 95 ASP A O 1
ATOM 778 N N . ASP A 1 96 ? 12.781 -4.451 38.561 1.00 18.96 96 ASP A N 1
ATOM 779 C CA . ASP A 1 96 ? 12.504 -5.884 38.602 1.00 20.56 96 ASP A CA 1
ATOM 780 C C . ASP A 1 96 ? 11.413 -6.363 37.654 1.00 20.25 96 ASP A C 1
ATOM 781 O O . ASP A 1 96 ? 11.549 -7.411 37.027 1.00 19.79 96 ASP A O 1
ATOM 786 N N . GLU A 1 97 ? 10.333 -5.599 37.556 1.00 20.92 97 GLU A N 1
ATOM 787 C CA . GLU A 1 97 ? 9.216 -5.962 36.693 1.00 22.17 97 GLU A CA 1
ATOM 788 C C . GLU A 1 97 ? 9.593 -6.037 35.216 1.00 22.07 97 GLU A C 1
ATOM 789 O O . GLU A 1 97 ? 8.908 -6.691 34.431 1.00 21.21 97 GLU A O 1
ATOM 795 N N . ASN A 1 98 ? 10.685 -5.380 34.840 1.00 17.80 98 ASN A N 1
ATOM 796 C CA . ASN A 1 98 ? 11.110 -5.371 33.443 1.00 15.94 98 ASN A CA 1
ATOM 797 C C . ASN A 1 98 ? 12.511 -5.926 33.204 1.00 16.06 98 ASN A C 1
ATOM 798 O O . ASN A 1 98 ? 13.054 -5.792 32.104 1.00 13.18 98 ASN A O 1
ATOM 803 N N . LYS A 1 99 ? 13.088 -6.561 34.218 1.00 13.73 99 LYS A N 1
ATOM 804 C CA . LYS A 1 99 ? 14.437 -7.107 34.102 1.00 14.87 99 LYS A CA 1
ATOM 805 C C . LYS A 1 99 ? 14.580 -8.218 33.063 1.00 14.96 99 LYS A C 1
ATOM 806 O O . LYS A 1 99 ? 15.552 -8.238 32.307 1.00 14.14 99 LYS A O 1
ATOM 812 N N . VAL A 1 100 ? 13.628 -9.147 33.025 1.00 15.47 100 VAL A N 1
ATOM 813 C CA . VAL A 1 100 ? 13.688 -10.233 32.049 1.00 14.52 100 VAL A CA 1
ATOM 814 C C . VAL A 1 100 ? 13.612 -9.647 30.641 1.00 13.62 100 VAL A C 1
ATOM 815 O O . VAL A 1 100 ? 14.373 -10.028 29.752 1.00 13.40 100 VAL A O 1
ATOM 819 N N . PHE A 1 101 ? 12.694 -8.707 30.454 1.00 14.49 101 PHE A N 1
ATOM 820 C CA . PHE A 1 101 ? 12.518 -8.053 29.166 1.00 16.41 101 PHE A CA 1
ATOM 821 C C . PHE A 1 101 ? 13.790 -7.329 28.728 1.00 16.42 101 PHE A C 1
ATOM 822 O O . PHE A 1 101 ? 14.326 -7.593 27.650 1.00 13.50 101 PHE A O 1
ATOM 838 N N . SER A 1 103 ? 16.835 -7.578 29.852 1.00 17.48 103 SER A N 1
ATOM 839 C CA . SER A 1 103 ? 17.978 -8.478 29.733 1.00 17.27 103 SER A CA 1
ATOM 840 C C . SER A 1 103 ? 18.018 -9.139 28.360 1.00 17.75 103 SER A C 1
ATOM 841 O O . SER A 1 103 ? 19.089 -9.324 27.783 1.00 18.72 103 SER A O 1
ATOM 844 N N . LYS A 1 104 ? 16.848 -9.489 27.836 1.00 18.40 104 LYS A N 1
ATOM 845 C CA . LYS A 1 104 ? 16.772 -10.126 26.526 1.00 17.38 104 LYS A CA 1
ATOM 846 C C . LYS A 1 104 ? 17.196 -9.150 25.431 1.00 17.58 104 LYS A C 1
ATOM 847 O O . LYS A 1 104 ? 17.929 -9.518 24.512 1.00 19.01 104 LYS A O 1
ATOM 853 N N . ILE A 1 105 ? 16.734 -7.906 25.533 1.00 16.37 105 ILE A N 1
ATOM 854 C CA . ILE A 1 105 ? 17.081 -6.884 24.551 1.00 16.07 105 ILE A CA 1
ATOM 855 C C . ILE A 1 105 ? 18.596 -6.688 24.526 1.00 14.20 105 ILE A C 1
ATOM 856 O O . ILE A 1 105 ? 19.206 -6.640 23.458 1.00 15.34 105 ILE A O 1
ATOM 861 N N . VAL A 1 106 ? 19.198 -6.572 25.706 1.00 11.65 106 VAL A N 1
ATOM 862 C CA . VAL A 1 106 ? 20.641 -6.388 25.798 1.00 13.23 106 VAL A CA 1
ATOM 863 C C . VAL A 1 106 ? 21.380 -7.546 25.132 1.00 17.19 106 VAL A C 1
ATOM 864 O O . VAL A 1 106 ? 22.370 -7.336 24.431 1.00 15.73 106 VAL A O 1
ATOM 868 N N . ASP A 1 107 ? 20.894 -8.767 25.344 1.00 15.92 107 ASP A N 1
ATOM 869 C CA . ASP A 1 107 ? 21.528 -9.939 24.748 1.00 19.28 107 ASP A CA 1
ATOM 870 C C . ASP A 1 107 ? 21.531 -9.877 23.224 1.00 18.25 107 ASP A C 1
ATOM 871 O O . ASP A 1 107 ? 22.408 -10.453 22.581 1.00 19.40 107 ASP A O 1
ATOM 876 N N . ASN A 1 108 ? 20.550 -9.187 22.650 1.00 16.67 108 ASN A N 1
ATOM 877 C CA . ASN A 1 108 ? 20.448 -9.090 21.196 1.00 16.97 108 ASN A CA 1
ATOM 878 C C . ASN A 1 108 ? 21.076 -7.848 20.570 1.00 15.91 108 ASN A C 1
ATOM 879 O O . ASN A 1 108 ? 20.954 -7.636 19.366 1.00 13.39 108 ASN A O 1
ATOM 884 N N . LEU A 1 109 ? 21.741 -7.026 21.374 1.00 14.98 109 LEU A N 1
ATOM 885 C CA . LEU A 1 109 ? 22.385 -5.828 20.840 1.00 14.18 109 LEU A CA 1
ATOM 886 C C . LEU A 1 109 ? 23.672 -6.221 20.135 1.00 16.48 109 LEU A C 1
ATOM 887 O O . LEU A 1 109 ? 24.253 -7.265 20.431 1.00 14.47 109 LEU A O 1
ATOM 892 N N . PRO A 1 110 ? 24.137 -5.388 19.190 1.00 16.03 110 PRO A N 1
ATOM 893 C CA . PRO A 1 110 ? 25.377 -5.682 18.467 1.00 18.68 110 PRO A CA 1
ATOM 894 C C . PRO A 1 110 ? 26.539 -5.848 19.445 1.00 18.36 110 PRO A C 1
ATOM 895 O O . PRO A 1 110 ? 26.588 -5.189 20.486 1.00 16.80 110 PRO A O 1
ATOM 899 N N . THR A 1 111 ? 27.473 -6.725 19.102 1.00 17.87 111 THR A N 1
ATOM 900 C CA . THR A 1 111 ? 28.631 -6.987 19.946 1.00 19.17 111 THR A CA 1
ATOM 901 C C . THR A 1 111 ? 29.378 -5.717 20.354 1.00 18.59 111 THR A C 1
ATOM 902 O O . THR A 1 111 ? 29.683 -5.518 21.529 1.00 15.29 111 THR A O 1
ATOM 906 N N . ALA A 1 112 ? 29.671 -4.864 19.377 1.00 16.37 112 ALA A N 1
ATOM 907 C CA . ALA A 1 112 ? 30.402 -3.627 19.631 1.00 18.47 112 ALA A CA 1
ATOM 908 C C . ALA A 1 112 ? 29.717 -2.716 20.643 1.00 17.46 112 ALA A C 1
ATOM 909 O O . ALA A 1 112 ? 30.381 -2.010 21.401 1.00 19.35 112 ALA A O 1
ATOM 911 N N . ILE A 1 113 ? 28.390 -2.731 20.658 1.00 12.89 113 ILE A N 1
ATOM 912 C CA . ILE A 1 113 ? 27.644 -1.887 21.583 1.00 16.15 113 ILE A CA 1
ATOM 913 C C . ILE A 1 113 ? 27.695 -2.444 23.001 1.00 15.76 113 ILE A C 1
ATOM 914 O O . ILE A 1 113 ? 27.925 -1.706 23.959 1.00 17.40 113 ILE A O 1
ATOM 919 N N . LYS A 1 114 ? 27.491 -3.749 23.134 1.00 16.40 114 LYS A N 1
ATOM 920 C CA . LYS A 1 114 ? 27.527 -4.383 24.446 1.00 17.88 114 LYS A CA 1
ATOM 921 C C . LYS A 1 114 ? 28.898 -4.255 25.099 1.00 18.65 114 LYS A C 1
ATOM 922 O O . LYS A 1 114 ? 29.004 -4.206 26.323 1.00 19.90 114 LYS A O 1
ATOM 928 N N . ARG A 1 115 ? 29.946 -4.185 24.285 1.00 19.13 115 ARG A N 1
ATOM 929 C CA . ARG A 1 115 ? 31.299 -4.081 24.819 1.00 21.63 115 ARG A CA 1
ATOM 930 C C . ARG A 1 115 ? 31.620 -2.708 25.393 1.00 21.69 115 ARG A C 1
ATOM 931 O O . ARG A 1 115 ? 32.625 -2.540 26.082 1.00 19.57 115 ARG A O 1
ATOM 939 N N . ASN A 1 116 ? 30.768 -1.727 25.116 1.00 16.60 116 ASN A N 1
ATOM 940 C CA . ASN A 1 116 ? 30.983 -0.385 25.639 1.00 13.28 116 ASN A CA 1
ATOM 941 C C . ASN A 1 116 ? 29.921 -0.012 26.664 1.00 13.98 116 ASN A C 1
ATOM 942 O O . ASN A 1 116 ? 29.466 1.131 26.721 1.00 11.77 116 ASN A O 1
ATOM 947 N N . LEU A 1 117 ? 29.532 -0.993 27.472 1.00 14.76 117 LEU A N 1
ATOM 948 C CA . LEU A 1 117 ? 28.539 -0.790 28.520 1.00 16.01 117 LEU A CA 1
ATOM 949 C C . LEU A 1 117 ? 29.169 0.082 29.606 1.00 16.50 117 LEU A C 1
ATOM 950 O O . LEU A 1 117 ? 30.149 -0.311 30.238 1.00 19.94 117 LEU A O 1
ATOM 955 N N . ILE A 1 118 ? 28.601 1.266 29.813 1.00 11.74 118 ILE A N 1
ATOM 956 C CA . ILE A 1 118 ? 29.109 2.215 30.801 1.00 13.36 118 ILE A CA 1
ATOM 957 C C . ILE A 1 118 ? 28.505 1.995 32.180 1.00 12.53 118 ILE A C 1
ATOM 958 O O . ILE A 1 118 ? 29.206 2.033 33.191 1.00 12.37 118 ILE A O 1
ATOM 963 N N . LYS A 1 119 ? 27.196 1.782 32.216 1.00 9.94 119 LYS A N 1
ATOM 964 C CA . LYS A 1 119 ? 26.491 1.553 33.470 1.00 8.83 119 LYS A CA 1
ATOM 965 C C . LYS A 1 119 ? 25.264 0.711 33.185 1.00 12.00 119 LYS A C 1
ATOM 966 O O . LYS A 1 119 ? 24.547 0.953 32.216 1.00 9.96 119 LYS A O 1
ATOM 972 N N . ASP A 1 120 ? 25.043 -0.291 34.025 1.00 11.88 120 ASP A N 1
ATOM 973 C CA . ASP A 1 120 ? 23.892 -1.164 33.887 1.00 12.15 120 ASP A CA 1
ATOM 974 C C . ASP A 1 120 ? 23.189 -1.204 35.238 1.00 13.35 120 ASP A C 1
ATOM 975 O O . ASP A 1 120 ? 23.647 -1.875 36.158 1.00 13.72 120 ASP A O 1
ATOM 980 N N . PHE A 1 121 ? 22.112 -0.440 35.374 1.00 9.12 121 PHE A N 1
ATOM 981 C CA . PHE A 1 121 ? 21.345 -0.460 36.612 1.00 8.53 121 PHE A CA 1
ATOM 982 C C . PHE A 1 121 ? 20.158 -1.323 36.233 1.00 10.99 121 PHE A C 1
ATOM 983 O O . PHE A 1 121 ? 19.062 -0.820 35.976 1.00 12.01 121 PHE A O 1
ATOM 991 N N . CYS A 1 122 ? 20.385 -2.631 36.182 1.00 12.06 122 CYS A N 1
ATOM 992 C CA . CYS A 1 122 ? 19.331 -3.542 35.781 1.00 13.91 122 CYS A CA 1
ATOM 993 C C . CYS A 1 122 ? 19.612 -5.009 36.086 1.00 15.31 122 CYS A C 1
ATOM 994 O O . CYS A 1 122 ? 19.032 -5.583 37.008 1.00 15.62 122 CYS A O 1
ATOM 997 N N . ARG A 1 123 ? 20.511 -5.611 35.318 1.00 16.09 123 ARG A N 1
ATOM 998 C CA . ARG A 1 123 ? 20.827 -7.025 35.485 1.00 18.40 123 ARG A CA 1
ATOM 999 C C . ARG A 1 123 ? 21.351 -7.484 36.846 1.00 17.94 123 ARG A C 1
ATOM 1000 O O . ARG A 1 123 ? 21.097 -8.621 37.244 1.00 17.65 123 ARG A O 1
ATOM 1008 N N . LYS A 1 124 ? 22.063 -6.621 37.567 1.00 13.84 124 LYS A N 1
ATOM 1009 C CA . LYS A 1 124 ? 22.574 -7.010 38.881 1.00 12.49 124 LYS A CA 1
ATOM 1010 C C . LYS A 1 124 ? 21.558 -6.778 40.004 1.00 10.77 124 LYS A C 1
ATOM 1011 O O . LYS A 1 124 ? 21.839 -7.074 41.164 1.00 12.23 124 LYS A O 1
ATOM 1017 N N . LEU A 1 125 ? 20.385 -6.246 39.670 1.00 9.74 125 LEU A N 1
ATOM 1018 C CA . LEU A 1 125 ? 19.359 -6.009 40.684 1.00 11.32 125 LEU A CA 1
ATOM 1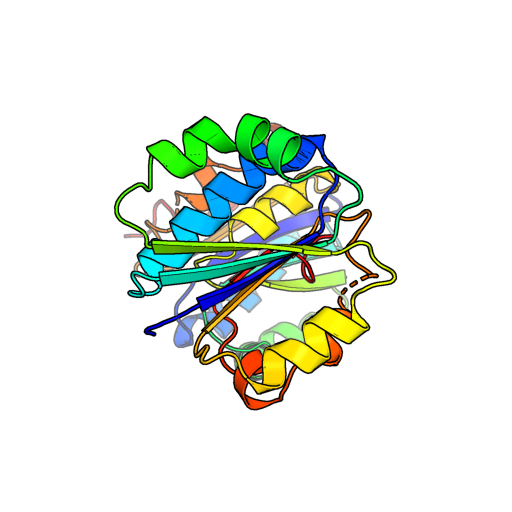019 C C . LEU A 1 125 ? 18.803 -7.337 41.180 1.00 14.53 125 LEU A C 1
ATOM 1020 O O . LEU A 1 125 ? 18.539 -8.239 40.388 1.00 14.63 125 LEU A O 1
ATOM 1025 N N . SER A 1 126 ? 18.630 -7.454 42.493 1.00 13.97 126 SER A N 1
ATOM 1026 C CA . SER A 1 126 ? 18.095 -8.673 43.087 1.00 18.03 126 SER A CA 1
ATOM 1027 C C . SER A 1 126 ? 16.570 -8.624 43.178 1.00 20.57 126 SER A C 1
ATOM 1028 O O . SER A 1 126 ? 15.954 -9.708 43.269 1.00 24.85 126 SER A O 1
ATOM 1031 N N . TYR B 1 3 ? 24.874 -14.238 65.592 1.00 21.36 3 TYR B N 1
ATOM 1032 C CA . TYR B 1 3 ? 24.778 -13.845 64.154 1.00 14.51 3 TYR B CA 1
ATOM 1033 C C . TYR B 1 3 ? 24.644 -15.062 63.250 1.00 13.36 3 TYR B C 1
ATOM 1034 O O . TYR B 1 3 ? 25.275 -16.090 63.494 1.00 14.59 3 TYR B O 1
ATOM 1043 N N . LYS B 1 4 ? 23.823 -14.950 62.210 1.00 11.22 4 LYS B N 1
ATOM 1044 C CA . LYS B 1 4 ? 23.663 -16.057 61.274 1.00 13.45 4 LYS B CA 1
ATOM 1045 C C . LYS B 1 4 ? 23.831 -15.659 59.804 1.00 10.36 4 LYS B C 1
ATOM 1046 O O . LYS B 1 4 ? 23.870 -16.522 58.933 1.00 10.86 4 LYS B O 1
ATOM 1052 N N . ASN B 1 5 ? 23.921 -14.359 59.523 1.00 8.93 5 ASN B N 1
ATOM 1053 C CA . ASN B 1 5 ? 24.134 -13.899 58.150 1.00 8.93 5 ASN B CA 1
ATOM 1054 C C . ASN B 1 5 ? 24.842 -12.553 58.160 1.00 8.91 5 ASN B C 1
ATOM 1055 O O . ASN B 1 5 ? 24.222 -11.500 58.322 1.00 10.65 5 ASN B O 1
ATOM 1060 N N . ILE B 1 6 ? 26.152 -12.612 57.965 1.00 8.00 6 ILE B N 1
ATOM 1061 C CA . ILE B 1 6 ? 27.003 -11.433 57.994 1.00 9.10 6 ILE B CA 1
ATOM 1062 C C . ILE B 1 6 ? 27.177 -10.713 56.666 1.00 8.01 6 ILE B C 1
ATOM 1063 O O . ILE B 1 6 ? 27.518 -11.327 55.654 1.00 9.10 6 ILE B O 1
ATOM 1068 N N . LEU B 1 7 ? 26.941 -9.405 56.678 1.00 8.14 7 LEU B N 1
ATOM 1069 C CA . LEU B 1 7 ? 27.147 -8.591 55.489 1.00 6.09 7 LEU B CA 1
ATOM 1070 C C . LEU B 1 7 ? 28.588 -8.124 55.596 1.00 6.79 7 LEU B C 1
ATOM 1071 O O . LEU B 1 7 ? 28.950 -7.434 56.551 1.00 7.97 7 LEU B O 1
ATOM 1076 N N . THR B 1 8 ? 29.417 -8.518 54.635 1.00 6.69 8 THR B N 1
ATOM 1077 C CA . THR B 1 8 ? 30.821 -8.123 54.639 1.00 7.81 8 THR B CA 1
ATOM 1078 C C . THR B 1 8 ? 31.088 -7.181 53.468 1.00 6.38 8 THR B C 1
ATOM 1079 O O . THR B 1 8 ? 30.726 -7.481 52.328 1.00 6.46 8 THR B O 1
ATOM 1083 N N . LEU B 1 9 ? 31.706 -6.039 53.757 1.00 4.35 9 LEU B N 1
ATOM 1084 C CA . LEU B 1 9 ? 32.043 -5.062 52.729 1.00 5.78 9 LEU B CA 1
ATOM 1085 C C . LEU B 1 9 ? 33.558 -4.900 52.689 1.00 6.78 9 LEU B C 1
ATOM 1086 O O . LEU B 1 9 ? 34.209 -4.773 53.731 1.00 6.68 9 LEU B O 1
ATOM 1091 N N . ILE B 1 10 ? 34.125 -4.911 51.490 1.00 5.68 10 ILE B N 1
ATOM 1092 C CA . ILE B 1 10 ? 35.562 -4.744 51.369 1.00 6.72 10 ILE B CA 1
ATOM 1093 C C . ILE B 1 10 ? 35.965 -4.002 50.110 1.00 7.62 10 ILE B C 1
ATOM 1094 O O . ILE B 1 10 ? 35.402 -4.206 49.037 1.00 5.59 10 ILE B O 1
ATOM 1099 N N . SER B 1 11 ? 36.934 -3.110 50.267 1.00 7.10 11 SER B N 1
ATOM 1100 C CA . SER B 1 11 ? 37.476 -2.363 49.148 1.00 6.62 11 SER B CA 1
ATOM 1101 C C . SER B 1 11 ? 38.942 -2.164 49.466 1.00 8.26 11 SER B C 1
ATOM 1102 O O . SER B 1 11 ? 39.288 -1.400 50.368 1.00 7.92 11 SER B O 1
ATOM 1105 N N . VAL B 1 12 ? 39.792 -2.885 48.742 1.00 7.09 12 VAL B N 1
ATOM 1106 C CA . VAL B 1 12 ? 41.239 -2.801 48.918 1.00 10.34 12 VAL B CA 1
ATOM 1107 C C . VAL B 1 12 ? 41.924 -2.927 47.557 1.00 12.03 12 VAL B C 1
ATOM 1108 O O . VAL B 1 12 ? 41.310 -3.347 46.576 1.00 10.61 12 VAL B O 1
ATOM 1112 N N . ASN B 1 13 ? 43.197 -2.553 47.500 1.00 11.33 13 ASN B N 1
ATOM 1113 C CA . ASN B 1 13 ? 43.973 -2.680 46.275 1.00 11.60 13 ASN B CA 1
ATOM 1114 C C . ASN B 1 13 ? 44.161 -4.169 46.021 1.00 10.16 13 ASN B C 1
ATOM 1115 O O . ASN B 1 13 ? 44.092 -4.971 46.953 1.00 11.25 13 ASN B O 1
ATOM 1120 N N . ASN B 1 14 ? 44.410 -4.534 44.769 1.00 10.10 14 ASN B N 1
ATOM 1121 C CA . ASN B 1 14 ? 44.581 -5.938 44.400 1.00 11.06 14 ASN B CA 1
ATOM 1122 C C . ASN B 1 14 ? 45.570 -6.732 45.250 1.00 10.81 14 ASN B C 1
ATOM 1123 O O . ASN B 1 14 ? 45.307 -7.888 45.580 1.00 10.95 14 ASN B O 1
ATOM 1128 N N . ASP B 1 15 ? 46.702 -6.125 45.602 1.00 10.94 15 ASP B N 1
ATOM 1129 C CA . ASP B 1 15 ? 47.705 -6.838 46.383 1.00 10.98 15 ASP B CA 1
ATOM 1130 C C . ASP B 1 15 ? 47.330 -7.096 47.836 1.00 10.19 15 ASP B C 1
ATOM 1131 O O . ASP B 1 15 ? 48.071 -7.759 48.557 1.00 10.38 15 ASP B O 1
ATOM 1136 N N . ASN B 1 16 ? 46.183 -6.581 48.267 1.00 11.48 16 ASN B N 1
ATOM 1137 C CA . ASN B 1 16 ? 45.732 -6.790 49.641 1.00 7.76 16 ASN B CA 1
ATOM 1138 C C . ASN B 1 16 ? 44.579 -7.784 49.751 1.00 8.08 16 ASN B C 1
ATOM 1139 O O . ASN B 1 16 ? 44.177 -8.141 50.855 1.00 8.44 16 ASN B O 1
ATOM 1144 N N . PHE B 1 17 ? 44.050 -8.238 48.619 1.00 7.20 17 PHE B N 1
ATOM 1145 C CA . PHE B 1 17 ? 42.923 -9.167 48.655 1.00 8.00 17 PHE B CA 1
ATOM 1146 C C . PHE B 1 17 ? 43.147 -10.464 49.434 1.00 8.33 17 PHE B C 1
ATOM 1147 O O . PHE B 1 17 ? 42.342 -10.807 50.296 1.00 7.68 17 PHE B O 1
ATOM 1155 N N . GLU B 1 18 ? 44.218 -11.194 49.136 1.00 8.33 18 GLU B N 1
ATOM 1156 C CA . GLU B 1 18 ? 44.467 -12.456 49.833 1.00 9.72 18 GLU B CA 1
ATOM 1157 C C . GLU B 1 18 ? 44.568 -12.297 51.348 1.00 6.59 18 GLU B C 1
ATOM 1158 O O . GLU B 1 18 ? 43.893 -13.004 52.094 1.00 7.10 18 GLU B O 1
ATOM 1164 N N . ASN B 1 19 ? 45.401 -11.369 51.806 1.00 9.24 19 ASN B N 1
ATOM 1165 C CA . ASN B 1 19 ? 45.557 -11.164 53.242 1.00 9.87 19 ASN B CA 1
ATOM 1166 C C . ASN B 1 19 ? 44.248 -10.732 53.898 1.00 8.85 19 ASN B C 1
ATOM 1167 O O . ASN B 1 19 ? 43.897 -11.222 54.976 1.00 8.14 19 ASN B O 1
ATOM 1172 N N . TYR B 1 20 ? 43.531 -9.813 53.257 1.00 8.18 20 TYR B N 1
ATOM 1173 C CA . TYR B 1 20 ? 42.266 -9.340 53.804 1.00 8.95 20 TYR B CA 1
ATOM 1174 C C . TYR B 1 20 ? 41.182 -10.413 53.812 1.00 6.99 20 TYR B C 1
ATOM 1175 O O . TYR B 1 20 ? 40.396 -10.486 54.756 1.00 6.01 20 TYR B O 1
ATOM 1184 N N . PHE B 1 21 ? 41.125 -11.248 52.780 1.00 5.65 21 PHE B N 1
ATOM 1185 C CA . PHE B 1 21 ? 40.097 -12.284 52.766 1.00 7.22 21 PHE B CA 1
ATOM 1186 C C . PHE B 1 21 ? 40.299 -13.326 53.856 1.00 6.90 21 PHE B C 1
ATOM 1187 O O . PHE B 1 21 ? 39.324 -13.832 54.410 1.00 8.49 21 PHE B O 1
ATOM 1195 N N . ARG B 1 22 ? 41.545 -13.654 54.184 1.00 8.64 22 ARG B N 1
ATOM 1196 C CA . ARG B 1 22 ? 41.753 -14.615 55.260 1.00 7.68 22 ARG B CA 1
ATOM 1197 C C . ARG B 1 22 ? 41.218 -13.986 56.546 1.00 9.23 22 ARG B C 1
ATOM 1198 O O . ARG B 1 22 ? 40.626 -14.672 57.380 1.00 9.14 22 ARG B O 1
ATOM 1206 N N . LYS B 1 23 ? 41.398 -12.673 56.692 1.00 7.74 23 LYS B N 1
ATOM 1207 C CA . LYS B 1 23 ? 40.906 -11.974 57.875 1.00 7.68 23 LYS B CA 1
ATOM 1208 C C . LYS B 1 23 ? 39.377 -11.989 57.872 1.00 5.61 23 LYS B C 1
ATOM 1209 O O . LYS B 1 23 ? 38.747 -12.230 58.905 1.00 7.57 23 LYS B O 1
ATOM 1215 N N . ILE B 1 24 ? 38.780 -11.740 56.710 1.00 5.67 24 ILE B N 1
ATOM 1216 C CA . ILE B 1 24 ? 37.320 -11.754 56.607 1.00 7.29 24 ILE B CA 1
ATOM 1217 C C . ILE B 1 24 ? 36.753 -13.062 57.160 1.00 6.15 24 ILE B C 1
ATOM 1218 O O . ILE B 1 24 ? 35.866 -13.060 58.012 1.00 5.44 24 ILE B O 1
ATOM 1223 N N . PHE B 1 25 ? 37.273 -14.181 56.675 1.00 7.30 25 PHE B N 1
ATOM 1224 C CA . PHE B 1 25 ? 36.786 -15.477 57.122 1.00 6.63 25 PHE B CA 1
ATOM 1225 C C . PHE B 1 25 ? 37.036 -15.736 58.600 1.00 6.31 25 PHE B C 1
ATOM 1226 O O . PHE B 1 25 ? 36.211 -16.363 59.267 1.00 8.06 25 PHE B O 1
ATOM 1234 N N . LEU B 1 26 ? 38.160 -15.256 59.125 1.00 6.24 26 LEU B N 1
ATOM 1235 C CA . LEU B 1 26 ? 38.429 -15.438 60.548 1.00 7.07 26 LEU B CA 1
ATOM 1236 C C . LEU B 1 26 ? 37.368 -14.669 61.341 1.00 8.61 26 LEU B C 1
ATOM 1237 O O . LEU B 1 26 ? 36.790 -15.187 62.301 1.00 5.92 26 LEU B O 1
ATOM 1242 N N . ASP B 1 27 ? 37.096 -13.436 60.929 1.00 8.13 27 ASP B N 1
ATOM 1243 C CA . ASP B 1 27 ? 36.103 -12.634 61.626 1.00 7.07 27 ASP B CA 1
ATOM 1244 C C . ASP B 1 27 ? 34.694 -13.209 61.508 1.00 7.64 27 ASP B C 1
ATOM 1245 O O . ASP B 1 27 ? 33.921 -13.169 62.470 1.00 7.91 27 ASP B O 1
ATOM 1250 N N . VAL B 1 28 ? 34.356 -13.751 60.342 1.00 7.89 28 VAL B N 1
ATOM 1251 C CA . VAL B 1 28 ? 33.037 -14.357 60.160 1.00 7.06 28 VAL B CA 1
ATOM 1252 C C . VAL B 1 28 ? 32.926 -15.562 61.097 1.00 9.16 28 VAL B C 1
ATOM 1253 O O . VAL B 1 28 ? 31.903 -15.760 61.754 1.00 7.46 28 VAL B O 1
ATOM 1257 N N . ARG B 1 29 ? 33.987 -16.359 61.174 1.00 8.79 29 ARG B N 1
ATOM 1258 C CA . ARG B 1 29 ? 33.973 -17.523 62.054 1.00 7.46 29 ARG B CA 1
ATOM 1259 C C . ARG B 1 29 ? 33.776 -17.098 63.509 1.00 8.15 29 ARG B C 1
ATOM 1260 O O . ARG B 1 29 ? 33.002 -17.712 64.242 1.00 9.77 29 ARG B O 1
ATOM 1268 N N . SER B 1 30 ? 34.465 -16.037 63.918 1.00 8.47 30 SER B N 1
ATOM 1269 C CA . SER B 1 30 ? 34.359 -15.538 65.287 1.00 8.70 30 SER B CA 1
ATOM 1270 C C . SER B 1 30 ? 32.961 -15.039 65.643 1.00 11.97 30 SER B C 1
ATOM 1271 O O . SER B 1 30 ? 32.552 -15.105 66.807 1.00 10.24 30 SER B O 1
ATOM 1274 N N . SER B 1 31 ? 32.233 -14.544 64.644 1.00 9.60 31 SER B N 1
ATOM 1275 C CA . SER B 1 31 ? 30.889 -14.011 64.854 1.00 10.45 31 SER B CA 1
ATOM 1276 C C . SER B 1 31 ? 29.856 -15.081 65.192 1.00 14.38 31 SER B C 1
ATOM 1277 O O . SER B 1 31 ? 28.767 -14.765 65.677 1.00 12.30 31 SER B O 1
ATOM 1280 N N . GLY B 1 32 ? 30.193 -16.340 64.928 1.00 10.52 32 GLY B N 1
ATOM 1281 C CA . GLY B 1 32 ? 29.270 -17.425 65.206 1.00 11.98 32 GLY B CA 1
ATOM 1282 C C . GLY B 1 32 ? 28.446 -17.773 63.980 1.00 13.86 32 GLY B C 1
ATOM 1283 O O . GLY B 1 32 ? 27.744 -18.785 63.947 1.00 12.72 32 GLY B O 1
ATOM 1284 N N . SER B 1 33 ? 28.535 -16.928 62.959 1.00 10.25 33 SER B N 1
ATOM 1285 C CA . SER B 1 33 ? 27.795 -17.154 61.730 1.00 10.12 33 SER B CA 1
ATOM 1286 C C . SER B 1 33 ? 28.492 -18.175 60.842 1.00 13.27 33 SER B C 1
ATOM 1287 O O . SER B 1 33 ? 29.716 -18.303 60.857 1.00 14.12 33 SER B O 1
ATOM 1290 N N . LYS B 1 34 ? 27.692 -18.904 60.075 1.00 12.90 34 LYS B N 1
ATOM 1291 C CA . LYS B 1 34 ? 28.201 -19.903 59.151 1.00 16.28 34 LYS B CA 1
ATOM 1292 C C . LYS B 1 34 ? 28.040 -19.350 57.738 1.00 15.90 34 LYS B C 1
ATOM 1293 O O . LYS B 1 34 ? 28.468 -19.973 56.766 1.00 17.22 34 LYS B O 1
ATOM 1299 N N . LYS B 1 35 ? 27.418 -18.177 57.635 1.00 15.00 35 LYS B N 1
ATOM 1300 C CA . LYS B 1 35 ? 27.156 -17.559 56.339 1.00 11.11 35 LYS B CA 1
ATOM 1301 C C . LYS B 1 35 ? 27.487 -16.076 56.267 1.00 10.39 35 LYS B C 1
ATOM 1302 O O . LYS B 1 35 ? 27.381 -15.347 57.255 1.00 11.24 35 LYS B O 1
ATOM 1308 N N . THR B 1 36 ? 27.878 -15.635 55.080 1.00 9.45 36 THR B N 1
ATOM 1309 C CA . THR B 1 36 ? 28.195 -14.235 54.860 1.00 6.93 36 THR B CA 1
ATOM 1310 C C . THR B 1 36 ? 28.056 -13.890 53.388 1.00 9.04 36 THR B C 1
ATOM 1311 O O . THR B 1 36 ? 28.339 -14.711 52.515 1.00 8.55 36 THR B O 1
ATOM 1315 N N . THR B 1 37 ? 27.575 -12.685 53.116 1.00 6.55 37 THR B N 1
ATOM 1316 C CA . THR B 1 37 ? 27.456 -12.220 51.747 1.00 7.22 37 THR B CA 1
ATOM 1317 C C . THR B 1 37 ? 28.550 -11.157 51.653 1.00 8.96 37 THR B C 1
ATOM 1318 O O . THR B 1 37 ? 28.499 -10.132 52.332 1.00 10.00 37 THR B O 1
ATOM 1322 N N . ILE B 1 38 ? 29.562 -11.441 50.837 1.00 8.16 38 ILE B N 1
ATOM 1323 C CA . ILE B 1 38 ? 30.718 -10.567 50.672 1.00 8.94 38 ILE B CA 1
ATOM 1324 C C . ILE B 1 38 ? 30.612 -9.660 49.451 1.00 10.05 38 ILE B C 1
ATOM 1325 O O . ILE B 1 38 ? 30.499 -10.126 48.319 1.00 9.73 38 ILE B O 1
ATOM 1330 N N . ASN B 1 39 ? 30.662 -8.357 49.696 1.00 6.83 39 ASN B N 1
ATOM 1331 C CA . ASN B 1 39 ? 30.555 -7.375 48.632 1.00 7.60 39 ASN B CA 1
ATOM 1332 C C . ASN B 1 39 ? 31.892 -6.676 48.469 1.00 7.50 39 ASN B C 1
ATOM 1333 O O . ASN B 1 39 ? 32.391 -6.020 49.387 1.00 7.74 39 ASN B O 1
ATOM 1338 N N . VAL B 1 40 ? 32.458 -6.839 47.279 1.00 7.15 40 VAL B N 1
ATOM 1339 C CA . VAL B 1 40 ? 33.767 -6.311 46.936 1.00 7.12 40 VAL B CA 1
ATOM 1340 C C . VAL B 1 40 ? 33.661 -5.146 45.967 1.00 5.32 40 VAL B C 1
ATOM 1341 O O . VAL B 1 40 ? 33.176 -5.295 44.850 1.00 7.18 40 VAL B O 1
ATOM 1345 N N . PHE B 1 41 ? 34.125 -3.985 46.407 1.00 6.40 41 PHE B N 1
ATOM 1346 C CA . PHE B 1 41 ? 34.074 -2.781 45.595 1.00 7.08 41 PHE B CA 1
ATOM 1347 C C . PHE B 1 41 ? 35.436 -2.650 44.936 1.00 8.59 41 PHE B C 1
ATOM 1348 O O . PHE B 1 41 ? 36.407 -2.182 45.533 1.00 9.38 41 PHE B O 1
ATOM 1356 N N . THR B 1 42 ? 35.482 -3.107 43.690 1.00 7.50 42 TH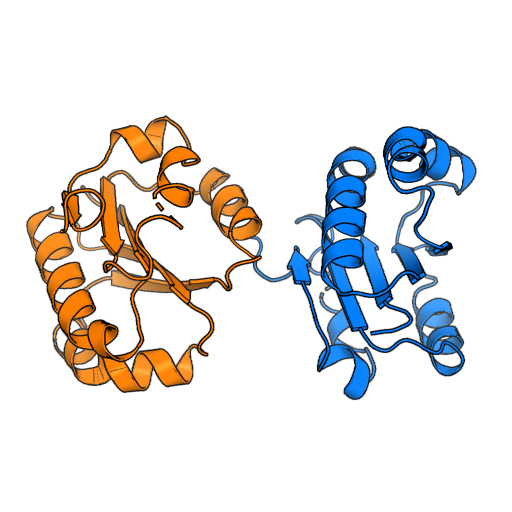R B N 1
ATOM 1357 C CA . THR B 1 42 ? 36.710 -3.151 42.912 1.00 8.15 42 THR B CA 1
ATOM 1358 C C . THR B 1 42 ? 36.402 -3.075 41.421 1.00 9.00 42 THR B C 1
ATOM 1359 O O . THR B 1 42 ? 35.268 -3.300 40.997 1.00 9.92 42 THR B O 1
ATOM 1363 N N . GLU B 1 43 ? 37.422 -2.775 40.624 1.00 10.57 43 GLU B N 1
ATOM 1364 C CA . GLU B 1 43 ? 37.249 -2.693 39.181 1.00 12.53 43 GLU B CA 1
ATOM 1365 C C . GLU B 1 43 ? 37.648 -3.989 38.483 1.00 14.07 43 GLU B C 1
ATOM 1366 O O . GLU B 1 43 ? 37.383 -4.157 37.293 1.00 16.11 43 GLU B O 1
ATOM 1372 N N . ILE B 1 44 ? 38.278 -4.910 39.208 1.00 14.38 44 ILE B N 1
ATOM 1373 C CA . ILE B 1 44 ? 38.701 -6.163 38.588 1.00 13.44 44 ILE B CA 1
ATOM 1374 C C . ILE B 1 44 ? 37.572 -7.170 38.400 1.00 15.13 44 ILE B C 1
ATOM 1375 O O . ILE B 1 44 ? 36.524 -7.074 39.036 1.00 15.84 44 ILE B O 1
ATOM 1380 N N . GLN B 1 45 ? 37.807 -8.134 37.514 1.00 16.76 45 GLN B N 1
ATOM 1381 C CA . GLN B 1 45 ? 36.832 -9.174 37.202 1.00 19.24 45 GLN B CA 1
ATOM 1382 C C . GLN B 1 45 ? 36.789 -10.271 38.260 1.00 16.19 45 GLN B C 1
ATOM 1383 O O . GLN B 1 45 ? 37.752 -10.479 38.996 1.00 14.16 45 GLN B O 1
ATOM 1389 N N . TYR B 1 46 ? 35.667 -10.979 38.312 1.00 14.44 46 TYR B N 1
ATOM 1390 C CA . TYR B 1 46 ? 35.469 -12.063 39.267 1.00 15.86 46 TYR B CA 1
ATOM 1391 C C . TYR B 1 46 ? 36.586 -13.102 39.193 1.00 15.61 46 TYR B C 1
ATOM 1392 O O . TYR B 1 46 ? 37.147 -13.498 40.215 1.00 13.79 46 TYR B O 1
ATOM 1401 N N . GLN B 1 47 ? 36.904 -13.545 37.980 1.00 14.94 47 GLN B N 1
ATOM 1402 C CA . GLN B 1 47 ? 37.942 -14.550 37.785 1.00 16.78 47 GLN B CA 1
ATOM 1403 C C . GLN B 1 47 ? 39.307 -14.112 38.297 1.00 13.48 47 GLN B C 1
ATOM 1404 O O . GLN B 1 47 ? 40.060 -14.923 38.834 1.00 14.27 47 GLN B O 1
ATOM 1410 N N . GLU B 1 48 ? 39.635 -12.835 38.127 1.00 14.84 48 GLU B N 1
ATOM 1411 C CA . GLU B 1 48 ? 40.919 -12.340 38.598 1.00 15.28 48 GLU B CA 1
ATOM 1412 C C . GLU B 1 48 ? 40.953 -12.332 40.122 1.00 11.23 48 GLU B C 1
ATOM 1413 O O . GLU B 1 48 ? 41.966 -12.685 40.728 1.00 12.95 48 GLU B O 1
ATOM 1419 N N . LEU B 1 49 ? 39.846 -11.926 40.736 1.00 11.02 49 LEU B N 1
ATOM 1420 C CA . LEU B 1 49 ? 39.762 -11.885 42.193 1.00 11.31 49 LEU B CA 1
ATOM 1421 C C . LEU B 1 49 ? 39.961 -13.280 42.770 1.00 10.26 49 LEU B C 1
ATOM 1422 O O . LEU B 1 49 ? 40.787 -13.481 43.656 1.00 9.70 49 LEU B O 1
ATOM 1427 N N . VAL B 1 50 ? 39.202 -14.244 42.261 1.00 10.32 50 VAL B N 1
ATOM 1428 C CA . VAL B 1 50 ? 39.306 -15.613 42.748 1.00 10.38 50 VAL B CA 1
ATOM 1429 C C . VAL B 1 50 ? 40.726 -16.154 42.600 1.00 10.88 50 VAL B C 1
ATOM 1430 O O . VAL B 1 50 ? 41.206 -16.896 43.455 1.00 13.41 50 VAL B O 1
ATOM 1434 N N . THR B 1 51 ? 41.407 -15.783 41.523 1.00 11.07 51 THR B N 1
ATOM 1435 C CA . THR B 1 51 ? 42.776 -16.248 41.341 1.00 10.86 51 THR B CA 1
ATOM 1436 C C . THR B 1 51 ? 43.654 -15.720 42.478 1.00 11.23 51 THR B C 1
ATOM 1437 O O . THR B 1 51 ? 44.450 -16.459 43.060 1.00 10.30 51 THR B O 1
ATOM 1441 N N . LEU B 1 52 ? 43.487 -14.445 42.810 1.00 9.34 52 LEU B N 1
ATOM 1442 C CA . LEU B 1 52 ? 44.268 -13.828 43.879 1.00 9.57 52 LEU B CA 1
ATOM 1443 C C . LEU B 1 52 ? 43.998 -14.404 45.271 1.00 11.04 52 LEU B C 1
ATOM 1444 O O . LEU B 1 52 ? 44.922 -14.555 46.074 1.00 9.13 52 LEU B O 1
ATOM 1449 N N . ILE B 1 53 ? 42.737 -14.722 45.555 1.00 9.03 53 ILE B N 1
ATOM 1450 C CA . ILE B 1 53 ? 42.364 -15.239 46.870 1.00 7.73 53 ILE B CA 1
ATOM 1451 C C . ILE B 1 53 ? 42.152 -16.749 46.942 1.00 7.93 53 ILE B C 1
ATOM 1452 O O . ILE B 1 53 ? 41.464 -17.244 47.836 1.00 8.40 53 ILE B O 1
ATOM 1457 N N . ARG B 1 54 ? 42.758 -17.477 46.014 1.00 9.29 54 ARG B N 1
ATOM 1458 C CA . ARG B 1 54 ? 42.631 -18.928 45.974 1.00 9.99 54 ARG B CA 1
ATOM 1459 C C . ARG B 1 54 ? 42.875 -19.572 47.327 1.00 8.02 54 ARG B C 1
ATOM 1460 O O . ARG B 1 54 ? 42.100 -20.417 47.756 1.00 9.00 54 ARG B O 1
ATOM 1468 N N . GLU B 1 55 ? 43.955 -19.179 48.001 1.00 7.65 55 GLU B N 1
ATOM 1469 C CA . GLU B 1 55 ? 44.280 -19.755 49.306 1.00 8.27 55 GLU B CA 1
ATOM 1470 C C . GLU B 1 55 ? 43.230 -19.447 50.378 1.00 8.18 55 GLU B C 1
ATOM 1471 O O . GLU B 1 55 ? 42.825 -20.334 51.128 1.00 7.81 55 GLU B O 1
ATOM 1477 N N . ALA B 1 56 ? 42.780 -18.197 50.450 1.00 5.58 56 ALA B N 1
ATOM 1478 C CA . ALA B 1 56 ? 41.766 -17.826 51.441 1.00 8.49 56 ALA B CA 1
ATOM 1479 C C . ALA B 1 56 ? 40.509 -18.678 51.253 1.00 6.38 56 ALA B C 1
ATOM 1480 O O . ALA B 1 56 ? 39.930 -19.169 52.222 1.00 7.61 56 ALA B O 1
ATOM 1482 N N . LEU B 1 57 ? 40.087 -18.854 50.003 1.00 6.97 57 LEU B N 1
ATOM 1483 C CA . LEU B 1 57 ? 38.895 -19.654 49.723 1.00 6.21 57 LEU B CA 1
ATOM 1484 C C . LEU B 1 57 ? 39.125 -21.130 50.040 1.00 6.89 57 LEU B C 1
ATOM 1485 O O . LEU B 1 57 ? 38.231 -21.810 50.550 1.00 7.94 57 LEU B O 1
ATOM 1490 N N . LEU B 1 58 ? 40.328 -21.617 49.746 1.00 7.19 58 LEU B N 1
ATOM 1491 C CA . LEU B 1 58 ? 40.682 -23.014 50.003 1.00 6.27 58 LEU B CA 1
ATOM 1492 C C . LEU B 1 58 ? 40.545 -23.373 51.479 1.00 7.53 58 LEU B C 1
ATOM 1493 O O . LEU B 1 58 ? 40.129 -24.481 51.820 1.00 8.25 58 LEU B O 1
ATOM 1498 N N . GLU B 1 59 ? 40.896 -22.431 52.349 1.00 7.39 59 GLU B N 1
ATOM 1499 C CA . GLU B 1 59 ? 40.833 -22.649 53.795 1.00 5.78 59 GLU B CA 1
ATOM 1500 C C . GLU B 1 59 ? 39.439 -22.459 54.377 1.00 7.88 59 GLU B C 1
ATOM 1501 O O . GLU B 1 59 ? 39.225 -22.688 55.567 1.00 7.81 59 GLU B O 1
ATOM 1507 N N . ASN B 1 60 ? 38.487 -22.056 53.543 1.00 7.83 60 ASN B N 1
ATOM 1508 C CA . ASN B 1 60 ? 37.139 -21.803 54.034 1.00 6.84 60 ASN B CA 1
ATOM 1509 C C . ASN B 1 60 ? 36.024 -22.395 53.193 1.00 9.20 60 ASN B C 1
ATOM 1510 O O . ASN B 1 60 ? 34.979 -21.777 52.989 1.00 7.74 60 ASN B O 1
ATOM 1515 N N . ILE B 1 61 ? 36.254 -23.612 52.716 1.00 7.19 61 ILE B N 1
ATOM 1516 C CA . ILE B 1 61 ? 35.274 -24.308 51.903 1.00 8.45 61 ILE B CA 1
ATOM 1517 C C . ILE B 1 61 ? 33.970 -24.537 52.664 1.00 6.57 61 ILE B C 1
ATOM 1518 O O . ILE B 1 61 ? 32.893 -24.505 52.067 1.00 7.89 61 ILE B O 1
ATOM 1523 N N . ASP B 1 62 ? 34.053 -24.753 53.977 1.00 7.51 62 ASP B N 1
ATOM 1524 C CA . ASP B 1 62 ? 32.839 -24.992 54.752 1.00 7.54 62 ASP B CA 1
ATOM 1525 C C . ASP B 1 62 ? 32.080 -23.742 55.198 1.00 8.49 62 ASP B C 1
ATOM 1526 O O . ASP B 1 62 ? 31.092 -23.839 55.927 1.00 9.19 62 ASP B O 1
ATOM 1531 N N . ILE B 1 63 ? 32.526 -22.570 54.754 1.00 6.73 63 ILE B N 1
ATOM 1532 C CA . ILE B 1 63 ? 31.831 -21.333 55.099 1.00 7.47 63 ILE B CA 1
ATOM 1533 C C . ILE B 1 63 ? 30.831 -21.025 53.983 1.00 6.96 63 ILE B C 1
ATOM 1534 O O . ILE B 1 63 ? 31.175 -21.080 52.801 1.00 8.12 63 ILE B O 1
ATOM 1539 N N . GLY B 1 64 ? 29.594 -20.718 54.361 1.00 8.71 64 GLY B N 1
ATOM 1540 C CA . GLY B 1 64 ? 28.574 -20.414 53.371 1.00 9.81 64 GLY B CA 1
ATOM 1541 C C . GLY B 1 64 ? 28.652 -18.974 52.900 1.00 11.60 64 GLY B C 1
ATOM 1542 O O . GLY B 1 64 ? 27.928 -18.109 53.392 1.00 16.00 64 GLY B O 1
ATOM 1543 N N . TYR B 1 65 ? 29.521 -18.716 51.931 1.00 9.38 65 TYR B N 1
ATOM 1544 C CA . TYR B 1 65 ? 29.691 -17.360 51.422 1.00 9.58 65 TYR B CA 1
ATOM 1545 C C . TYR B 1 65 ? 29.271 -17.191 49.968 1.00 9.17 65 TYR B C 1
ATOM 1546 O O . TYR B 1 65 ? 29.208 -18.152 49.198 1.00 10.42 65 TYR B O 1
ATOM 1555 N N . GLU B 1 66 ? 28.971 -15.950 49.609 1.00 9.95 66 GLU B N 1
ATOM 1556 C CA . GLU B 1 66 ? 28.626 -15.599 48.244 1.00 10.88 66 GLU B CA 1
ATOM 1557 C C . GLU B 1 66 ? 29.390 -14.316 47.987 1.00 10.98 66 GLU B C 1
ATOM 1558 O O . GLU B 1 66 ? 29.493 -13.463 48.869 1.00 11.96 66 GLU B O 1
ATOM 1564 N N . LEU B 1 67 ? 29.958 -14.200 46.793 1.00 10.09 67 LEU B N 1
ATOM 1565 C CA . LEU B 1 67 ? 30.736 -13.023 46.438 1.00 9.45 67 LEU B CA 1
ATOM 1566 C C . LEU B 1 67 ? 30.013 -12.174 45.404 1.00 9.82 67 LEU B C 1
ATOM 1567 O O . LEU B 1 67 ? 29.510 -12.684 44.405 1.00 9.58 67 LEU B O 1
ATOM 1572 N N . PHE B 1 68 ? 29.965 -10.874 45.655 1.00 7.13 68 PHE B N 1
ATOM 1573 C CA . PHE B 1 68 ? 29.349 -9.941 44.731 1.00 8.35 68 PHE B CA 1
ATOM 1574 C C . PHE B 1 68 ? 30.373 -8.842 44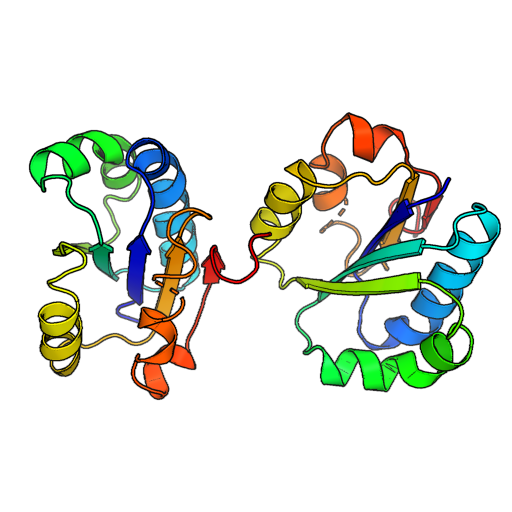.496 1.00 8.15 68 PHE B C 1
ATOM 1575 O O . PHE B 1 68 ? 30.893 -8.265 45.452 1.00 9.87 68 PHE B O 1
ATOM 1583 N N . LEU B 1 69 ? 30.692 -8.578 43.234 1.00 5.68 69 LEU B N 1
ATOM 1584 C CA . LEU B 1 69 ? 31.650 -7.527 42.914 1.00 4.44 69 LEU B CA 1
ATOM 1585 C C . LEU B 1 69 ? 30.907 -6.317 42.384 1.00 6.39 69 LEU B C 1
ATOM 1586 O O . LEU B 1 69 ? 29.952 -6.459 41.617 1.00 7.09 69 LEU B O 1
ATOM 1591 N N . TRP B 1 70 ? 31.340 -5.130 42.800 1.00 6.32 70 TRP B N 1
ATOM 1592 C CA . TRP B 1 70 ? 30.705 -3.894 42.360 1.00 6.17 70 TRP B CA 1
ATOM 1593 C C . TRP B 1 70 ? 31.718 -2.869 41.889 1.00 6.61 70 TRP B C 1
ATOM 1594 O O . TRP B 1 70 ? 32.664 -2.547 42.611 1.00 7.06 70 TRP B O 1
ATOM 1605 N N . LYS B 1 71 ? 31.529 -2.358 40.679 1.00 7.61 71 LYS B N 1
ATOM 1606 C CA . LYS B 1 71 ? 32.419 -1.326 40.172 1.00 6.82 71 LYS B CA 1
ATOM 1607 C C . LYS B 1 71 ? 32.048 -0.038 40.905 1.00 7.46 71 LYS B C 1
ATOM 1608 O O . LYS B 1 71 ? 30.964 0.055 41.489 1.00 8.76 71 LYS B O 1
ATOM 1614 N N . LYS B 1 72 ? 32.934 0.952 40.881 1.00 10.20 72 LYS B N 1
ATOM 1615 C CA . LYS B 1 72 ? 32.683 2.190 41.615 1.00 10.67 72 LYS B CA 1
ATOM 1616 C C . LYS B 1 72 ? 31.363 2.895 41.325 1.00 11.13 72 LYS B C 1
ATOM 1617 O O . LYS B 1 72 ? 30.823 3.562 42.204 1.00 12.36 72 LYS B O 1
ATOM 1623 N N . ASN B 1 73 ? 30.832 2.751 40.113 1.00 8.90 73 ASN B N 1
ATOM 1624 C CA . ASN B 1 73 ? 29.574 3.414 39.788 1.00 9.56 73 ASN B CA 1
ATOM 1625 C C . ASN B 1 73 ? 28.354 2.527 40.037 1.00 10.10 73 ASN B C 1
ATOM 1626 O O . ASN B 1 73 ? 27.233 2.896 39.693 1.00 10.34 73 ASN B O 1
ATOM 1631 N N . GLU B 1 74 ? 28.569 1.373 40.666 1.00 9.00 74 GLU B N 1
ATOM 1632 C CA . GLU B 1 74 ? 27.469 0.454 40.940 1.00 6.85 74 GLU B CA 1
ATOM 1633 C C . GLU B 1 74 ? 27.067 0.383 42.410 1.00 8.04 74 GLU B C 1
ATOM 1634 O O . GLU B 1 74 ? 26.327 -0.515 42.811 1.00 7.33 74 GLU B O 1
ATOM 1640 N N . VAL B 1 75 ? 27.546 1.323 43.217 1.00 6.01 75 VAL B N 1
ATOM 1641 C CA . VAL B 1 75 ? 27.194 1.309 44.628 1.00 6.91 75 VAL B CA 1
ATOM 1642 C C . VAL B 1 75 ? 25.682 1.445 44.799 1.00 6.67 75 VAL B C 1
ATOM 1643 O O . VAL B 1 75 ? 25.110 0.892 45.736 1.00 8.26 75 VAL B O 1
ATOM 1647 N N . ASP B 1 76 ? 25.025 2.163 43.893 1.00 6.82 76 ASP B N 1
ATOM 1648 C CA . ASP B 1 76 ? 23.583 2.319 44.020 1.00 7.89 76 ASP B CA 1
ATOM 1649 C C . ASP B 1 76 ? 22.834 1.000 43.830 1.00 7.12 76 ASP B C 1
ATOM 1650 O O . ASP B 1 76 ? 21.776 0.803 44.422 1.00 8.14 76 ASP B O 1
ATOM 1655 N N . ILE B 1 77 ? 23.387 0.092 43.028 1.00 6.11 77 ILE B N 1
ATOM 1656 C CA . ILE B 1 77 ? 22.744 -1.205 42.808 1.00 8.01 77 ILE B CA 1
ATOM 1657 C C . ILE B 1 77 ? 22.865 -2.010 44.101 1.00 8.15 77 ILE B C 1
ATOM 1658 O O . ILE B 1 77 ? 21.906 -2.637 44.558 1.00 9.44 77 ILE B O 1
ATOM 1663 N N . PHE B 1 78 ? 24.063 -1.987 44.677 1.00 6.79 78 PHE B N 1
ATOM 1664 C CA . PHE B 1 78 ? 24.345 -2.679 45.931 1.00 8.25 78 PHE B CA 1
ATOM 1665 C C . PHE B 1 78 ? 23.391 -2.195 47.028 1.00 8.65 78 PHE B C 1
ATOM 1666 O O . PHE B 1 78 ? 22.766 -2.994 47.732 1.00 7.35 78 PHE B O 1
ATOM 1674 N N . LEU B 1 79 ? 23.280 -0.879 47.174 1.00 6.99 79 LEU B N 1
ATOM 1675 C CA . LEU B 1 79 ? 22.406 -0.309 48.195 1.00 8.19 79 LEU B CA 1
ATOM 1676 C C . LEU B 1 79 ? 20.935 -0.653 47.975 1.00 9.19 79 LEU B C 1
ATOM 1677 O O . LEU B 1 79 ? 20.199 -0.903 48.933 1.00 10.56 79 LEU B O 1
ATOM 1682 N N . LYS B 1 80 ? 20.506 -0.667 46.717 1.00 8.80 80 LYS B N 1
ATOM 1683 C CA . LYS B 1 80 ? 19.117 -0.992 46.399 1.00 11.21 80 LYS B CA 1
ATOM 1684 C C . LYS B 1 80 ? 18.807 -2.433 46.794 1.00 10.33 80 LYS B C 1
ATOM 1685 O O . LYS B 1 80 ? 17.754 -2.720 47.370 1.00 11.42 80 LYS B O 1
ATOM 1691 N N . ASN B 1 81 ? 19.731 -3.335 46.486 1.00 7.78 81 ASN B N 1
ATOM 1692 C CA . ASN B 1 81 ? 19.559 -4.746 46.801 1.00 8.85 81 ASN B CA 1
ATOM 1693 C C . ASN B 1 81 ? 19.494 -5.008 48.302 1.00 11.79 81 ASN B C 1
ATOM 1694 O O . ASN B 1 81 ? 18.920 -6.005 48.733 1.00 13.02 81 ASN B O 1
ATOM 1699 N N . LEU B 1 82 ? 20.082 -4.120 49.098 1.00 9.55 82 LEU B N 1
ATOM 1700 C CA . LEU B 1 82 ? 20.057 -4.301 50.545 1.00 10.33 82 LEU B CA 1
ATOM 1701 C C . LEU B 1 82 ? 18.641 -4.223 51.100 1.00 11.86 82 LEU B C 1
ATOM 1702 O O . LEU B 1 82 ? 18.372 -4.695 52.203 1.00 13.00 82 LEU B O 1
ATOM 1707 N N . GLU B 1 83 ? 17.731 -3.629 50.339 1.00 14.53 83 GLU B N 1
ATOM 1708 C CA . GLU B 1 83 ? 16.353 -3.521 50.798 1.00 19.28 83 GLU B CA 1
ATOM 1709 C C . GLU B 1 83 ? 15.740 -4.909 50.969 1.00 16.91 83 GLU B C 1
ATOM 1710 O O . GLU B 1 83 ? 14.796 -5.087 51.740 1.00 22.85 83 GLU B O 1
ATOM 1716 N N . LYS B 1 84 ? 16.288 -5.890 50.257 1.00 18.37 84 LYS B N 1
ATOM 1717 C CA . LYS B 1 84 ? 15.791 -7.263 50.318 1.00 19.92 84 LYS B CA 1
ATOM 1718 C C . LYS B 1 84 ? 16.692 -8.213 51.104 1.00 21.36 84 LYS B C 1
ATOM 1719 O O . LYS B 1 84 ? 16.516 -9.429 51.038 1.00 22.42 84 LYS B O 1
ATOM 1725 N N . SER B 1 85 ? 17.653 -7.668 51.842 1.00 20.41 85 SER B N 1
ATOM 1726 C CA . SER B 1 85 ? 18.573 -8.503 52.610 1.00 23.07 85 SER B CA 1
ATOM 1727 C C . SER B 1 85 ? 18.061 -8.818 54.011 1.00 23.57 85 SER B C 1
ATOM 1728 O O . SER B 1 85 ? 17.211 -8.109 54.546 1.00 24.14 85 SER B O 1
ATOM 1731 N N . GLU B 1 86 ? 18.589 -9.890 54.595 1.00 26.07 86 GLU B N 1
ATOM 1732 C CA . GLU B 1 86 ? 18.218 -10.297 55.947 1.00 27.12 86 GLU B CA 1
ATOM 1733 C C . GLU B 1 86 ? 19.449 -10.455 56.833 1.00 25.62 86 GLU B C 1
ATOM 1734 O O . GLU B 1 86 ? 19.457 -11.265 57.761 1.00 29.42 86 GLU B O 1
ATOM 1740 N N . VAL B 1 87 ? 20.487 -9.678 56.549 1.00 19.87 87 VAL B N 1
ATOM 1741 C CA . VAL B 1 87 ? 21.721 -9.739 57.325 1.00 15.79 87 VAL B CA 1
ATOM 1742 C C . VAL B 1 87 ? 21.506 -9.220 58.747 1.00 15.58 87 VAL B C 1
ATOM 1743 O O . VAL B 1 87 ? 20.686 -8.329 58.969 1.00 16.78 87 VAL B O 1
ATOM 1747 N N . ASP B 1 88 ? 22.243 -9.777 59.707 1.00 12.15 88 ASP B N 1
ATOM 1748 C CA . ASP B 1 88 ? 22.111 -9.363 61.103 1.00 12.58 88 ASP B CA 1
ATOM 1749 C C . ASP B 1 88 ? 23.424 -8.891 61.719 1.00 12.85 88 ASP B C 1
ATOM 1750 O O . ASP B 1 88 ? 23.489 -8.607 62.913 1.00 12.10 88 ASP B O 1
ATOM 1755 N N . GLY B 1 89 ? 24.465 -8.810 60.898 1.00 9.61 89 GLY B N 1
ATOM 1756 C CA . GLY B 1 89 ? 25.765 -8.370 61.375 1.00 8.63 89 GLY B CA 1
ATOM 1757 C C . GLY B 1 89 ? 26.526 -7.749 60.220 1.00 8.43 89 GLY B C 1
ATOM 1758 O O . GLY B 1 89 ? 26.303 -8.118 59.068 1.00 9.07 89 GLY B O 1
ATOM 1759 N N . LEU B 1 90 ? 27.431 -6.824 60.526 1.00 6.06 90 LEU B N 1
ATOM 1760 C CA . LEU B 1 90 ? 28.197 -6.125 59.495 1.00 7.92 90 LEU B CA 1
ATOM 1761 C C . LEU B 1 90 ? 29.699 -6.040 59.755 1.00 8.64 90 LEU B C 1
ATOM 1762 O O . LEU B 1 90 ? 30.126 -5.642 60.839 1.00 8.63 90 LEU B O 1
ATOM 1767 N N . LEU B 1 91 ? 30.488 -6.410 58.747 1.00 8.03 91 LEU B N 1
ATOM 1768 C CA . LEU B 1 91 ? 31.948 -6.346 58.821 1.00 7.73 91 LEU B CA 1
ATOM 1769 C C . LEU B 1 91 ? 32.418 -5.421 57.696 1.00 7.16 91 LEU B C 1
ATOM 1770 O O . LEU B 1 91 ? 31.980 -5.560 56.556 1.00 7.44 91 LEU B O 1
ATOM 1775 N N . VAL B 1 92 ? 33.300 -4.476 58.020 1.00 5.28 92 VAL B N 1
ATOM 1776 C CA . VAL B 1 92 ? 33.805 -3.528 57.030 1.00 7.29 92 VAL B CA 1
ATOM 1777 C C . VAL B 1 92 ? 35.331 -3.537 56.959 1.00 8.28 92 VAL B C 1
ATOM 1778 O O . VAL B 1 92 ? 36.003 -3.466 57.991 1.00 8.12 92 VAL B O 1
ATOM 1782 N N . TYR B 1 93 ? 35.865 -3.613 55.739 1.00 7.56 93 TYR B N 1
ATOM 1783 C CA . TYR B 1 93 ? 37.314 -3.644 55.512 1.00 8.52 93 TYR B CA 1
ATOM 1784 C C . TYR B 1 93 ? 37.751 -2.746 54.368 1.00 8.93 93 TYR B C 1
ATOM 1785 O O . TYR B 1 93 ? 37.059 -2.635 53.356 1.00 8.79 93 TYR B O 1
ATOM 1794 N N . CYS B 1 94 ? 38.916 -2.126 54.519 1.00 10.13 94 CYS B N 1
ATOM 1795 C CA . CYS B 1 94 ? 39.474 -1.296 53.458 1.00 6.30 94 CYS B CA 1
ATOM 1796 C C . CYS B 1 94 ? 40.934 -1.012 53.768 1.00 9.34 94 CYS B C 1
ATOM 1797 O O . CYS B 1 94 ? 41.413 -1.327 54.855 1.00 9.31 94 CYS B O 1
ATOM 1800 N N . ASP B 1 95 ? 41.650 -0.461 52.793 1.00 8.48 95 ASP B N 1
ATOM 1801 C CA . ASP B 1 95 ? 43.035 -0.071 53.012 1.00 10.08 95 ASP B CA 1
ATOM 1802 C C . ASP B 1 95 ? 43.051 1.444 52.844 1.00 11.80 95 ASP B C 1
ATOM 1803 O O . ASP B 1 95 ? 42.013 2.040 52.560 1.00 10.63 95 ASP B O 1
ATOM 1808 N N . ASP B 1 96 ? 44.202 2.080 53.024 1.00 12.83 96 ASP B N 1
ATOM 1809 C CA . ASP B 1 96 ? 44.246 3.534 52.912 1.00 12.81 96 ASP B CA 1
ATOM 1810 C C . ASP B 1 96 ? 43.786 4.116 51.581 1.00 12.83 96 ASP B C 1
ATOM 1811 O O . ASP B 1 96 ? 43.073 5.124 51.555 1.00 12.12 96 ASP B O 1
ATOM 1816 N N . GLU B 1 97 ? 44.181 3.493 50.480 1.00 13.53 97 GLU B N 1
ATOM 1817 C CA . GLU B 1 97 ? 43.797 3.990 49.165 1.00 16.29 97 GLU B CA 1
ATOM 1818 C C . GLU B 1 97 ? 42.293 3.999 48.910 1.00 15.06 97 GLU B C 1
ATOM 1819 O O . GLU B 1 97 ? 41.811 4.738 48.053 1.00 13.57 97 GLU B O 1
ATOM 1825 N N . ASN B 1 98 ? 41.549 3.195 49.661 1.00 12.17 98 ASN B N 1
ATOM 1826 C CA . ASN B 1 98 ? 40.107 3.113 49.459 1.00 11.15 98 ASN B CA 1
ATOM 1827 C C . ASN B 1 98 ? 39.261 3.487 50.674 1.00 11.99 98 ASN B C 1
ATOM 1828 O O . ASN B 1 98 ? 38.048 3.275 50.679 1.00 10.72 98 ASN B O 1
ATOM 1833 N N . LYS B 1 99 ? 39.896 4.064 51.689 1.00 10.70 99 LYS B N 1
ATOM 1834 C CA . LYS B 1 99 ? 39.202 4.453 52.914 1.00 9.28 99 LYS B CA 1
ATOM 1835 C C . LYS B 1 99 ? 38.101 5.505 52.754 1.00 10.44 99 LYS B C 1
ATOM 1836 O O . LYS B 1 99 ? 37.004 5.350 53.298 1.00 9.09 99 LYS B O 1
ATOM 1842 N N . VAL B 1 100 ? 38.390 6.580 52.030 1.00 9.93 100 VAL B N 1
ATOM 1843 C CA . VAL B 1 100 ? 37.398 7.632 51.838 1.00 7.71 100 VAL B CA 1
ATOM 1844 C C . VAL B 1 100 ? 36.164 7.083 51.128 1.00 6.80 100 VAL B C 1
ATOM 1845 O O . VAL B 1 100 ? 35.033 7.363 51.524 1.00 8.22 100 VAL B O 1
ATOM 1849 N N . PHE B 1 101 ? 36.398 6.280 50.097 1.00 7.70 101 PHE B N 1
ATOM 1850 C CA . PHE B 1 101 ? 35.322 5.675 49.312 1.00 8.14 101 PHE B CA 1
ATOM 1851 C C . PHE B 1 101 ? 34.479 4.742 50.180 1.00 8.71 101 PHE B C 1
ATOM 1852 O O . PHE B 1 101 ? 33.250 4.853 50.224 1.00 7.41 101 PHE B O 1
ATOM 1868 N N . SER B 1 103 ? 34.214 4.667 53.379 1.00 10.25 103 SER B N 1
ATOM 1869 C CA . SER B 1 103 ? 33.543 5.428 54.423 1.00 9.15 103 SER B CA 1
ATOM 1870 C C . SER B 1 103 ? 32.213 5.987 53.913 1.00 9.43 103 SER B C 1
ATOM 1871 O O . SER B 1 103 ? 31.223 6.000 54.643 1.00 8.98 103 SER B O 1
ATOM 1874 N N . LYS B 1 104 ? 32.194 6.449 52.664 1.00 9.19 104 LYS B N 1
ATOM 1875 C CA . LYS B 1 104 ? 30.970 6.986 52.078 1.00 8.57 104 LYS B CA 1
ATOM 1876 C C . LYS B 1 104 ? 29.930 5.884 51.887 1.00 8.03 104 LYS B C 1
ATOM 1877 O O . LYS B 1 104 ? 28.731 6.110 52.064 1.00 8.00 104 LYS B O 1
ATOM 1883 N N . ILE B 1 105 ? 30.384 4.688 51.531 1.00 6.44 105 ILE B N 1
ATOM 1884 C CA . ILE B 1 105 ? 29.462 3.573 51.353 1.00 6.44 105 ILE B CA 1
ATOM 1885 C C . ILE B 1 105 ? 28.830 3.272 52.708 1.00 6.86 105 ILE B C 1
ATOM 1886 O O . ILE B 1 105 ? 27.612 3.161 52.822 1.00 6.84 105 ILE B O 1
ATOM 1891 N N . VAL B 1 106 ? 29.661 3.163 53.743 1.00 7.24 106 VAL B N 1
ATOM 1892 C CA . VAL B 1 106 ? 29.164 2.872 55.084 1.00 9.20 106 VAL B CA 1
ATOM 1893 C C . VAL B 1 106 ? 28.161 3.927 55.551 1.00 7.38 106 VAL B C 1
ATOM 1894 O O . VAL B 1 106 ? 27.119 3.595 56.122 1.00 8.51 106 VAL B O 1
ATOM 1898 N N . ASP B 1 107 ? 28.473 5.195 55.298 1.00 7.77 107 ASP B N 1
ATOM 1899 C CA . ASP B 1 107 ? 27.600 6.297 55.700 1.00 9.68 107 ASP B CA 1
ATOM 1900 C C . ASP B 1 107 ? 26.195 6.181 55.132 1.00 9.43 107 ASP B C 1
ATOM 1901 O O . ASP B 1 107 ? 25.243 6.702 55.715 1.00 10.12 107 ASP B O 1
ATOM 1906 N N . ASN B 1 108 ? 26.071 5.508 53.992 1.00 6.57 108 ASN B N 1
ATOM 1907 C CA . ASN B 1 108 ? 24.786 5.373 53.330 1.00 6.46 108 ASN B CA 1
ATOM 1908 C C . ASN B 1 108 ? 24.078 4.036 53.473 1.00 7.81 108 ASN B C 1
ATOM 1909 O O . ASN B 1 108 ? 23.088 3.775 52.787 1.00 6.91 108 ASN B O 1
ATOM 1914 N N . LEU B 1 109 ? 24.574 3.193 54.367 1.00 8.14 109 LEU B N 1
ATOM 1915 C CA . LEU B 1 109 ? 23.942 1.902 54.592 1.00 9.38 109 LEU B CA 1
ATOM 1916 C C . LEU B 1 109 ? 22.630 2.122 55.329 1.00 9.65 109 LEU B C 1
ATOM 1917 O O . LEU B 1 109 ? 22.479 3.106 56.056 1.00 11.76 109 LEU B O 1
ATOM 1922 N N . PRO B 1 110 ? 21.658 1.219 55.136 1.00 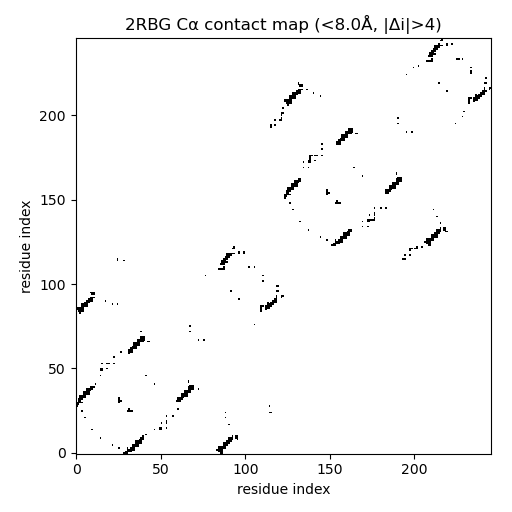9.50 110 PRO B N 1
ATOM 1923 C CA . PRO B 1 110 ? 20.372 1.357 55.826 1.00 11.16 110 PRO B CA 1
ATOM 1924 C C . PRO B 1 110 ? 20.658 1.400 57.325 1.00 11.60 110 PRO B C 1
ATOM 1925 O O . PRO B 1 110 ? 21.537 0.692 57.816 1.00 11.71 110 PRO B O 1
ATOM 1929 N N . THR B 1 111 ? 19.915 2.230 58.045 1.00 10.64 111 THR B N 1
ATOM 1930 C CA . THR B 1 111 ? 20.094 2.385 59.485 1.00 11.86 111 THR B CA 1
ATOM 1931 C C . THR B 1 111 ? 20.244 1.077 60.269 1.00 12.74 111 THR B C 1
ATOM 1932 O O . THR B 1 111 ? 21.185 0.923 61.051 1.00 15.22 111 THR B O 1
ATOM 1936 N N . ALA B 1 112 ? 19.323 0.142 60.053 1.00 12.23 112 ALA B N 1
ATOM 1937 C CA . ALA B 1 112 ? 19.331 -1.141 60.754 1.00 11.14 112 ALA B CA 1
ATOM 1938 C C . ALA B 1 112 ? 20.574 -1.979 60.483 1.00 12.34 112 ALA B C 1
ATOM 1939 O O . ALA B 1 112 ? 21.040 -2.715 61.355 1.00 13.84 112 ALA B O 1
ATOM 1941 N N . ILE B 1 113 ? 21.111 -1.869 59.274 1.00 9.34 113 ILE B N 1
ATOM 1942 C CA . ILE B 1 113 ? 22.304 -2.621 58.913 1.00 9.05 113 ILE B CA 1
ATOM 1943 C C . ILE B 1 113 ? 23.555 -1.956 59.482 1.00 7.74 113 ILE B C 1
ATOM 1944 O O . ILE B 1 113 ? 24.417 -2.625 60.057 1.00 11.19 113 ILE B O 1
ATOM 1949 N N . LYS B 1 114 ? 23.645 -0.639 59.327 1.00 10.63 114 LYS B N 1
ATOM 1950 C CA . LYS B 1 114 ? 24.794 0.124 59.815 1.00 11.86 114 LYS B CA 1
ATOM 1951 C C . LYS B 1 114 ? 24.963 -0.081 61.318 1.00 11.42 114 LYS B C 1
ATOM 1952 O O . LYS B 1 114 ? 26.074 -0.212 61.827 1.00 11.28 114 LYS B O 1
ATOM 1958 N N . ARG B 1 115 ? 23.831 -0.098 62.012 1.00 11.17 115 ARG B N 1
ATOM 1959 C CA . ARG B 1 115 ? 23.769 -0.271 63.455 1.00 12.50 115 ARG B CA 1
ATOM 1960 C C . ARG B 1 115 ? 24.406 -1.587 63.920 1.00 13.03 115 ARG B C 1
ATOM 1961 O O . ARG B 1 115 ? 24.989 -1.654 65.005 1.00 12.52 115 ARG B O 1
ATOM 1969 N N . ASN B 1 116 ? 24.299 -2.623 63.091 1.00 11.67 116 ASN B N 1
ATOM 1970 C CA . ASN B 1 116 ? 24.841 -3.943 63.414 1.00 11.83 116 ASN B CA 1
ATOM 1971 C C . ASN B 1 116 ? 26.324 -4.121 63.093 1.00 10.94 116 ASN B C 1
ATOM 1972 O O . ASN B 1 116 ? 26.787 -5.246 62.882 1.00 8.87 116 ASN B O 1
ATOM 1977 N N . LEU B 1 117 ? 27.063 -3.018 63.057 1.00 11.88 117 LEU B N 1
ATOM 1978 C CA . LEU B 1 117 ? 28.491 -3.063 62.772 1.00 12.36 117 LEU B CA 1
ATOM 1979 C C . LEU B 1 117 ? 29.195 -3.846 63.874 1.00 14.22 117 LEU B C 1
ATOM 1980 O O . LEU B 1 117 ? 29.126 -3.479 65.049 1.00 15.46 117 LEU B O 1
ATOM 1985 N N . ILE B 1 118 ? 29.860 -4.931 63.487 1.00 11.99 118 ILE B N 1
ATOM 1986 C CA . ILE B 1 118 ? 30.584 -5.786 64.424 1.00 14.24 118 ILE B CA 1
ATOM 1987 C C . ILE B 1 118 ? 32.050 -5.387 64.479 1.00 14.47 118 ILE B C 1
ATOM 1988 O O . ILE B 1 118 ? 32.655 -5.317 65.551 1.00 15.41 118 ILE B O 1
ATOM 1993 N N . LYS B 1 119 ? 32.617 -5.133 63.307 1.00 12.50 119 LYS B N 1
ATOM 1994 C CA . LYS B 1 119 ? 34.020 -4.779 63.206 1.00 13.01 119 LYS B CA 1
ATOM 1995 C C . LYS B 1 119 ? 34.268 -3.873 62.013 1.00 13.28 119 LYS B C 1
ATOM 1996 O O . LYS B 1 119 ? 33.690 -4.068 60.943 1.00 10.47 119 LYS B O 1
ATOM 2002 N N . ASP B 1 120 ? 35.123 -2.875 62.207 1.00 11.74 120 ASP B N 1
ATOM 2003 C CA . ASP B 1 120 ? 35.468 -1.949 61.143 1.00 13.09 120 ASP B CA 1
ATOM 2004 C C . ASP B 1 120 ? 36.980 -1.826 61.068 1.00 15.64 120 ASP B C 1
ATOM 2005 O O . ASP B 1 120 ? 37.588 -1.076 61.830 1.00 18.59 120 ASP B O 1
ATOM 2010 N N . PHE B 1 121 ? 37.586 -2.590 60.165 1.00 10.68 121 PHE B N 1
ATOM 2011 C CA . PHE B 1 121 ? 39.028 -2.547 59.977 1.00 8.67 121 PHE B CA 1
ATOM 2012 C C . PHE B 1 121 ? 39.187 -1.661 58.755 1.00 9.80 121 PHE B C 1
ATOM 2013 O O . PHE B 1 121 ? 39.505 -2.131 57.658 1.00 10.45 121 PHE B O 1
ATOM 2021 N N . CYS B 1 122 ? 38.954 -0.368 58.952 1.00 9.68 122 CYS B N 1
ATOM 2022 C CA . CYS B 1 122 ? 39.012 0.558 57.842 1.00 11.76 122 CYS B CA 1
ATOM 2023 C C . CYS B 1 122 ? 39.164 2.035 58.195 1.00 12.00 122 CYS B C 1
ATOM 2024 O O . CYS B 1 122 ? 40.214 2.631 57.964 1.00 11.46 122 CYS B O 1
ATOM 2027 N N . ARG B 1 123 ? 38.109 2.618 58.753 1.00 13.81 123 ARG B N 1
ATOM 2028 C CA . ARG B 1 123 ? 38.098 4.038 59.077 1.00 13.54 123 ARG B CA 1
ATOM 2029 C C . ARG B 1 123 ? 39.199 4.550 60.003 1.00 15.49 123 ARG B C 1
ATOM 2030 O O . ARG B 1 123 ? 39.665 5.677 59.835 1.00 15.89 123 ARG B O 1
ATOM 2038 N N . LYS B 1 124 ? 39.622 3.735 60.964 1.00 12.28 124 LYS B N 1
ATOM 2039 C CA . LYS B 1 124 ? 40.664 4.165 61.897 1.00 10.38 124 LYS B CA 1
ATOM 2040 C C . LYS B 1 124 ? 42.094 3.826 61.471 1.00 11.81 124 LYS B C 1
ATOM 2041 O O . LYS B 1 124 ? 43.044 4.116 62.200 1.00 10.66 124 LYS B O 1
ATOM 2047 N N . LEU B 1 125 ? 42.251 3.215 60.301 1.00 10.78 125 LEU B N 1
ATOM 2048 C CA . LEU B 1 125 ? 43.581 2.873 59.807 1.00 9.35 125 LEU B CA 1
ATOM 2049 C C . LEU B 1 125 ? 44.342 4.140 59.430 1.00 13.02 125 LEU B C 1
ATOM 2050 O O . LEU B 1 125 ? 43.768 5.079 58.880 1.00 16.48 125 LEU B O 1
ATOM 2055 N N . SER B 1 126 ? 45.634 4.162 59.737 1.00 10.00 126 SER B N 1
ATOM 2056 C CA . SER B 1 126 ? 46.478 5.305 59.416 1.00 14.06 126 SER B CA 1
ATOM 2057 C C . SER B 1 126 ? 47.202 5.060 58.094 1.00 16.28 126 SER B C 1
ATOM 2058 O O . SER B 1 126 ? 47.689 6.043 57.498 1.00 15.23 126 SER B O 1
#

Foldseek 3Di:
DAEEEEEEEEDPVCLQVVLLVVLVLCVVVVYLEYEYEYADPDDPVVSCVSNVVSCVVSVSRHYHYHYHHLVCLVVVQVVVVVDDHQAYEAYYDPVCQVVCVSLVPHDPRHNVRYRYHHHNVDD/DAEEEEEEEEDLQCLQVVLLVVVVVCVVVVYLEYEYEYADDDDPVSSCVSNVVSCVVNVSRHYHYHYHYLVCLVVVQVCCVVDDHQAYEYYYDVVCQVVVVSLVPHPPRHNVRYDYHHGNPHD

InterPro domains:
  IPR043963 Domain of unknown function DUF5751 [PF19025] (8-123)

CATH classification: 3.40.50.11100